Protein AF-A0A6B2FY95-F1 (afdb_monomer)

Organism: Myxobolus squamalis (NCBI:txid59785)

Nearest PDB structures (foldseek):
  8usb-assembly1_U  TM=9.648E-01  e=6.081E-15  Homo sapiens
  8amz-assembly1_N  TM=9.819E-01  e=3.894E-14  Spinacia oleracea
  9e8q-assembly1_U  TM=9.694E-01  e=4.079E-14  Homo sapiens
  9e8j-assembly1_U  TM=9.526E-01  e=8.981E-14  Homo sapiens
  8cvt-assembly1_U  TM=9.699E-01  e=3.451E-13  Homo sapiens

Sequence (233 aa):
MAYAGTNDSFAVKTLWRIAGSDANDDVKRASLIALGLVMFREPEQFLGIALLFVQTYNPFLRCGALLAIGIVYAGTGDEDIVTLVKSLFIDTSLIVRQAAFIACAMVIIQSNEKTTPSYNDIRSTISNICTDRHSDTVAKFGAYVAYGILDAGGHNQSMTFQTLEGHTRIQSVVGILIFTQFWYWFPLVHLISLCFVPSSIILVNQNLDMPSITFSCDADLSLFSCPIALETP

Radius of gyration: 18.49 Å; Cα contacts (8 Å, |Δi|>4): 346; chains: 1; bounding box: 47×46×47 Å

pLDDT: mean 91.55, std 6.67, range [46.97, 96.62]

Solvent-accessible surface area (backbone atoms only — not comparable to full-atom values): 12556 Å² total; per-residue (Å²): 113,98,49,50,56,62,61,48,66,67,61,51,55,49,34,54,49,44,44,75,65,57,90,51,56,68,57,20,17,51,26,34,37,50,44,21,48,21,31,42,80,45,47,73,68,45,48,70,58,38,54,64,34,53,74,44,90,50,55,44,42,23,23,14,26,32,43,12,48,15,63,28,40,31,44,65,34,54,58,70,57,46,53,58,38,58,66,35,62,76,45,94,44,53,65,30,22,16,26,22,37,37,16,45,22,35,17,43,22,67,54,35,57,84,72,23,74,63,46,63,62,50,54,50,52,40,51,50,46,59,68,44,83,85,54,55,70,62,37,30,51,18,25,52,54,14,52,52,48,41,50,24,78,78,48,44,29,36,48,54,56,52,44,95,88,67,48,72,34,61,57,17,53,51,15,47,56,47,20,73,44,25,88,84,43,64,78,33,49,66,34,43,62,50,22,53,41,73,74,73,90,84,70,65,47,100,85,70,46,79,73,93,79,86,84,88,72,96,65,66,70,73,77,70,53,71,84,77,78,82,79,77,130

InterPro domains:
  IPR002015 Proteasome/cyclosome repeat [PF01851] (64-97)
  IPR011989 Armadillo-like helical [G3DSA:1.25.10.10] (1-199)
  IPR016024 Armadillo-type fold [SSF48371] (11-150)

Mean predicted aligned error: 4.72 Å

Foldseek 3Di:
DVLFQVLDPVLLVVLLCCLPDPPDLVSNLLSLLVNLRNCLNPLVVLCVSLVVQCPDPDLSSVLSSLLSLLSSLFQVLDQVSLVVLVVQCPPPDLSNNLSSLQSNLRNCQLHDCVSHVCPVVSLVVLVCLCPDPPHDPSNNVSSVLSNCSNCPVNSQWGFDQADPVGHGDVQSSVLSSQCVVCVVPVVSVVSNVSRIDGPDDADADPVRDGDDDDDDDPDDVNRVDRPDPPDDD

Structure (mmCIF, N/CA/C/O backbone):
data_AF-A0A6B2FY95-F1
#
_entry.id   AF-A0A6B2FY95-F1
#
loop_
_atom_site.group_PDB
_atom_site.id
_atom_site.type_symbol
_atom_site.label_atom_id
_atom_site.label_alt_id
_atom_site.label_comp_id
_atom_site.label_asym_id
_atom_site.label_entity_id
_atom_site.label_seq_id
_atom_site.pdbx_PDB_ins_code
_atom_site.Cartn_x
_atom_site.Cartn_y
_atom_site.Cartn_z
_atom_site.occupancy
_atom_site.B_iso_or_equiv
_atom_site.auth_seq_id
_atom_site.auth_comp_id
_atom_site.auth_asym_id
_atom_site.auth_atom_id
_atom_site.pdbx_PDB_model_num
ATOM 1 N N . MET A 1 1 ? 2.699 -15.682 -1.463 1.00 85.44 1 MET A N 1
ATOM 2 C CA . MET A 1 1 ? 1.557 -16.075 -0.604 1.00 85.44 1 MET A CA 1
ATOM 3 C C . MET A 1 1 ? 1.898 -17.214 0.345 1.00 85.44 1 MET A C 1
ATOM 5 O O . MET A 1 1 ? 1.651 -17.040 1.525 1.00 85.44 1 MET A O 1
ATOM 9 N N . ALA A 1 2 ? 2.491 -18.327 -0.111 1.00 90.44 2 ALA A N 1
ATOM 10 C CA . ALA A 1 2 ? 2.866 -19.440 0.781 1.00 90.44 2 ALA A CA 1
ATOM 11 C C . ALA A 1 2 ? 3.755 -19.016 1.972 1.00 90.44 2 ALA A C 1
ATOM 13 O O . ALA A 1 2 ? 3.594 -19.526 3.071 1.00 90.44 2 ALA A O 1
ATOM 14 N N . TYR A 1 3 ? 4.632 -18.034 1.751 1.00 93.75 3 TYR A N 1
ATOM 15 C CA . TYR A 1 3 ? 5.543 -17.467 2.754 1.00 93.75 3 TYR A CA 1
ATOM 16 C C . TYR A 1 3 ? 5.080 -16.103 3.300 1.00 93.75 3 TYR A C 1
ATOM 18 O O . TYR A 1 3 ? 5.894 -15.302 3.751 1.00 93.75 3 TYR A O 1
ATOM 26 N N . ALA A 1 4 ? 3.789 -15.767 3.190 1.00 92.19 4 ALA A N 1
ATOM 27 C CA . ALA A 1 4 ? 3.305 -14.455 3.619 1.00 92.19 4 ALA A CA 1
ATOM 28 C C . ALA A 1 4 ? 3.483 -14.277 5.136 1.00 92.19 4 ALA A C 1
ATOM 30 O O . ALA A 1 4 ? 2.938 -15.049 5.924 1.00 92.19 4 ALA A O 1
ATOM 31 N N . GLY A 1 5 ? 4.251 -13.263 5.536 1.00 90.06 5 GLY A N 1
ATOM 32 C CA . GLY A 1 5 ? 4.550 -12.958 6.935 1.00 90.06 5 GLY A CA 1
ATOM 33 C C . GLY A 1 5 ? 5.406 -13.997 7.669 1.00 90.06 5 GLY A C 1
ATOM 34 O O . GLY A 1 5 ? 5.498 -13.932 8.893 1.00 90.06 5 GLY A O 1
ATOM 35 N N . THR A 1 6 ? 6.009 -14.971 6.976 1.00 90.94 6 THR A N 1
ATOM 36 C CA . THR A 1 6 ? 6.849 -16.000 7.619 1.00 90.94 6 THR A CA 1
ATOM 37 C C . THR A 1 6 ? 8.302 -15.569 7.796 1.00 90.94 6 THR A C 1
ATOM 39 O O . THR A 1 6 ? 9.020 -16.229 8.537 1.00 90.94 6 THR A O 1
ATOM 42 N N . ASN A 1 7 ? 8.739 -14.517 7.091 1.00 90.50 7 ASN A N 1
ATOM 43 C CA . ASN A 1 7 ? 10.137 -14.079 7.012 1.00 90.50 7 ASN A CA 1
ATOM 44 C C . ASN A 1 7 ? 11.129 -15.223 6.697 1.00 90.50 7 ASN A C 1
ATOM 46 O O . ASN A 1 7 ? 12.210 -15.337 7.272 1.00 90.50 7 ASN A O 1
ATOM 50 N N . ASP A 1 8 ? 10.742 -16.122 5.786 1.00 94.75 8 ASP A N 1
ATOM 51 C CA . ASP A 1 8 ? 11.593 -17.259 5.440 1.00 94.75 8 ASP A CA 1
ATOM 52 C C . ASP A 1 8 ? 12.839 -16.800 4.667 1.00 94.75 8 ASP A C 1
ATOM 54 O O . ASP A 1 8 ? 12.750 -16.215 3.583 1.00 94.75 8 ASP A O 1
ATOM 58 N N . SER A 1 9 ? 14.020 -17.103 5.213 1.00 93.25 9 SER A N 1
ATOM 59 C CA . SER A 1 9 ? 15.294 -16.631 4.660 1.00 93.25 9 SER A CA 1
ATOM 60 C C . SER A 1 9 ? 15.570 -17.150 3.245 1.00 93.25 9 SER A C 1
ATOM 62 O O . SER A 1 9 ? 16.220 -16.462 2.451 1.00 93.25 9 SER A O 1
ATOM 64 N N . PHE A 1 10 ? 15.078 -18.345 2.903 1.00 94.88 10 PHE A N 1
ATOM 65 C CA . PHE A 1 10 ? 15.231 -18.910 1.567 1.00 94.88 10 PHE A CA 1
ATOM 66 C C . PHE A 1 10 ? 14.371 -18.150 0.552 1.00 94.88 10 PHE A C 1
ATOM 68 O O . PHE A 1 10 ? 14.878 -17.751 -0.504 1.00 94.88 10 PHE A O 1
ATOM 75 N N . ALA A 1 11 ? 13.106 -17.879 0.887 1.00 94.81 11 ALA A N 1
ATOM 76 C CA . ALA A 1 11 ? 12.215 -17.069 0.061 1.00 94.81 11 ALA A CA 1
ATOM 77 C C . ALA A 1 11 ? 12.767 -15.648 -0.151 1.00 94.81 11 ALA A C 1
ATOM 79 O O . ALA A 1 11 ? 12.864 -15.195 -1.293 1.00 94.81 11 ALA A O 1
ATOM 80 N N . VAL A 1 12 ? 13.207 -14.980 0.922 1.00 94.50 12 VAL A N 1
ATOM 81 C CA . VAL A 1 12 ? 13.781 -13.621 0.878 1.00 94.50 12 VAL A CA 1
ATOM 82 C C . VAL A 1 12 ? 15.001 -13.563 -0.044 1.00 94.50 12 VAL A C 1
ATOM 84 O O . VAL A 1 12 ? 15.037 -12.756 -0.974 1.00 94.50 12 VAL A O 1
ATOM 87 N N . LYS A 1 13 ? 15.981 -14.459 0.143 1.00 93.88 13 LYS A N 1
ATOM 88 C CA . LYS A 1 13 ? 17.197 -14.509 -0.695 1.00 93.88 13 LYS A CA 1
ATOM 89 C C . LYS A 1 13 ? 16.879 -14.779 -2.163 1.00 93.88 13 LYS A C 1
ATOM 91 O O . LYS A 1 13 ? 17.505 -14.202 -3.053 1.00 93.88 13 LYS A O 1
ATOM 96 N N . THR A 1 14 ? 15.910 -15.654 -2.424 1.00 94.56 14 THR A N 1
ATOM 97 C CA . THR A 1 14 ? 15.513 -16.013 -3.788 1.00 94.56 14 THR A CA 1
ATOM 98 C C . THR A 1 14 ? 14.854 -14.834 -4.500 1.00 94.56 14 THR A C 1
ATOM 100 O O . THR A 1 14 ? 15.263 -14.500 -5.611 1.00 94.56 14 THR A O 1
ATOM 103 N N . LEU A 1 15 ? 13.894 -14.168 -3.853 1.00 95.00 15 LEU A N 1
ATOM 104 C CA . LEU A 1 15 ? 13.213 -12.993 -4.401 1.00 95.00 15 LEU A CA 1
ATOM 105 C C . LEU A 1 15 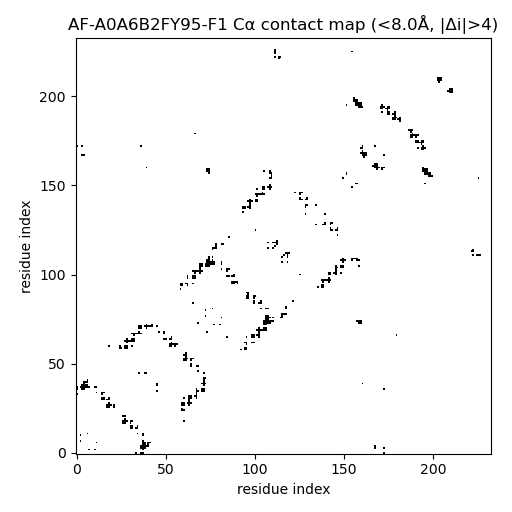? 14.182 -11.827 -4.621 1.00 95.00 15 LEU A C 1
ATOM 107 O O . LEU A 1 15 ? 14.166 -11.198 -5.681 1.00 95.00 15 LEU A O 1
ATOM 111 N N . TRP A 1 16 ? 15.084 -11.588 -3.667 1.00 93.12 16 TRP A N 1
ATOM 112 C CA . TRP A 1 16 ? 16.126 -10.573 -3.798 1.00 93.12 16 TRP A CA 1
ATOM 113 C C . TRP A 1 16 ? 17.022 -10.824 -5.019 1.00 93.12 16 TRP A C 1
ATOM 115 O O . TRP A 1 16 ? 17.235 -9.928 -5.837 1.00 93.12 16 TRP A O 1
ATOM 125 N N . ARG A 1 17 ? 17.481 -12.069 -5.206 1.00 93.69 17 ARG A N 1
ATOM 126 C CA . ARG A 1 17 ? 18.294 -12.452 -6.368 1.00 93.69 17 ARG A CA 1
ATOM 127 C C . ARG A 1 17 ? 17.535 -12.250 -7.678 1.00 93.69 17 ARG A C 1
ATOM 129 O O . ARG A 1 17 ? 18.108 -11.720 -8.627 1.00 93.69 17 ARG A O 1
ATOM 136 N N . ILE A 1 18 ? 16.269 -12.663 -7.745 1.00 94.62 18 ILE A N 1
ATOM 137 C CA . ILE A 1 18 ? 15.432 -12.503 -8.945 1.00 94.62 18 ILE A CA 1
ATOM 138 C C . ILE A 1 18 ? 15.261 -11.017 -9.284 1.00 94.62 18 ILE A C 1
ATOM 140 O O . ILE A 1 18 ? 15.451 -10.634 -10.434 1.00 94.62 18 ILE A O 1
ATOM 144 N N . ALA A 1 19 ? 15.006 -10.164 -8.287 1.00 92.69 19 ALA A N 1
ATOM 145 C CA . ALA A 1 19 ? 14.862 -8.725 -8.501 1.00 92.69 19 ALA A CA 1
ATOM 146 C C . ALA A 1 19 ? 16.120 -8.090 -9.129 1.00 92.69 19 ALA A C 1
ATOM 148 O O . ALA A 1 19 ? 16.006 -7.225 -9.994 1.00 92.69 19 ALA A O 1
ATOM 149 N N . GLY A 1 20 ? 17.318 -8.535 -8.735 1.00 90.38 20 GLY A N 1
ATOM 150 C CA . GLY A 1 20 ? 18.577 -8.003 -9.267 1.00 90.38 20 GLY A CA 1
ATOM 151 C C . GLY A 1 20 ? 19.055 -8.618 -10.590 1.00 90.38 20 GLY A C 1
ATOM 152 O O . GLY A 1 20 ? 19.789 -7.960 -11.322 1.00 90.38 20 GLY A O 1
ATOM 153 N N . SER A 1 21 ? 18.677 -9.864 -10.898 1.00 92.38 21 SER A N 1
ATOM 154 C CA . SER A 1 21 ? 19.299 -10.644 -11.987 1.00 92.38 21 SER A CA 1
ATOM 155 C C . SER A 1 21 ? 18.402 -10.951 -13.183 1.00 92.38 21 SER A C 1
ATOM 157 O O . SER A 1 21 ? 18.929 -11.280 -14.244 1.00 92.38 21 SER A O 1
ATOM 159 N N . ASP A 1 22 ? 17.078 -10.860 -13.041 1.00 95.12 22 ASP A N 1
ATOM 160 C CA . ASP A 1 22 ? 16.171 -11.208 -14.136 1.00 95.12 22 ASP A CA 1
ATOM 161 C C . ASP A 1 22 ? 16.278 -10.210 -15.308 1.00 95.12 22 ASP A C 1
ATOM 163 O O . ASP A 1 22 ? 16.704 -9.063 -15.146 1.00 95.12 22 ASP A O 1
ATOM 167 N N . ALA A 1 23 ? 15.897 -10.629 -16.511 1.00 93.56 23 ALA A N 1
ATOM 168 C CA . ALA A 1 23 ? 15.856 -9.748 -17.674 1.00 93.56 23 ALA A CA 1
ATOM 169 C C . ALA A 1 23 ? 14.521 -8.994 -17.776 1.00 93.56 23 ALA A C 1
ATOM 171 O O . ALA A 1 23 ? 14.493 -7.875 -18.284 1.00 93.56 23 ALA A O 1
ATOM 172 N N . ASN A 1 24 ? 13.426 -9.583 -17.286 1.00 95.75 24 ASN A N 1
ATOM 173 C CA . ASN A 1 24 ? 12.080 -9.043 -17.409 1.00 95.75 24 ASN A CA 1
ATOM 174 C C . ASN A 1 24 ? 11.735 -8.121 -16.230 1.00 95.75 24 ASN A C 1
ATOM 176 O O . ASN A 1 24 ? 11.719 -8.525 -15.065 1.00 95.75 24 ASN A O 1
ATOM 180 N N . ASP A 1 25 ? 11.398 -6.875 -16.545 1.00 94.06 25 ASP A N 1
ATOM 181 C CA . ASP A 1 25 ? 11.051 -5.861 -15.556 1.00 94.06 25 ASP A CA 1
ATOM 182 C C . ASP A 1 25 ? 9.743 -6.156 -14.798 1.00 94.06 25 ASP A C 1
ATOM 184 O O . ASP A 1 25 ? 9.625 -5.805 -13.619 1.00 94.06 25 ASP A O 1
ATOM 188 N N . ASP A 1 26 ? 8.789 -6.872 -15.403 1.00 93.06 26 ASP A N 1
ATOM 189 C CA . ASP A 1 26 ? 7.562 -7.290 -14.716 1.00 93.06 26 ASP A CA 1
ATOM 190 C C . ASP A 1 26 ? 7.861 -8.300 -13.602 1.00 93.06 26 ASP A C 1
ATOM 192 O O . ASP A 1 26 ? 7.298 -8.207 -12.506 1.00 93.06 26 ASP A O 1
ATOM 196 N N . VAL A 1 27 ? 8.795 -9.225 -13.854 1.00 95.31 27 VAL A N 1
ATOM 197 C CA . VAL A 1 27 ? 9.256 -10.215 -12.869 1.00 95.31 27 VAL A CA 1
ATOM 198 C C . VAL A 1 27 ? 9.986 -9.513 -11.730 1.00 95.31 27 VAL A C 1
ATOM 200 O O . VAL A 1 27 ? 9.728 -9.802 -10.561 1.00 95.31 27 VAL A O 1
ATOM 203 N N . LYS A 1 28 ? 10.841 -8.536 -12.049 1.00 94.94 28 LYS A N 1
ATOM 204 C CA . LYS A 1 28 ? 11.541 -7.725 -11.045 1.00 94.94 28 LYS A CA 1
ATOM 205 C C . LYS A 1 28 ? 10.578 -6.994 -10.117 1.00 94.94 28 LYS A C 1
ATOM 207 O O . LYS A 1 28 ? 10.700 -7.101 -8.896 1.00 94.94 28 LYS A O 1
ATOM 212 N N . ARG A 1 29 ? 9.598 -6.285 -10.687 1.00 94.50 29 ARG A N 1
ATOM 213 C CA . ARG A 1 29 ? 8.580 -5.552 -9.922 1.00 94.50 29 ARG A CA 1
ATOM 214 C C . ARG A 1 29 ? 7.768 -6.501 -9.041 1.00 94.50 29 ARG A C 1
ATOM 216 O O . ARG A 1 29 ? 7.610 -6.240 -7.851 1.00 94.50 29 ARG A O 1
ATOM 223 N N . ALA A 1 30 ? 7.284 -7.608 -9.607 1.00 95.19 30 ALA A N 1
ATOM 224 C CA . ALA A 1 30 ? 6.511 -8.605 -8.870 1.00 95.19 30 ALA A CA 1
ATOM 225 C C . ALA A 1 30 ? 7.321 -9.241 -7.729 1.00 95.19 30 ALA A C 1
ATOM 227 O O . ALA A 1 30 ? 6.780 -9.459 -6.646 1.00 95.19 30 ALA A O 1
ATOM 228 N N . SER A 1 31 ? 8.618 -9.484 -7.945 1.00 95.56 31 SER A N 1
ATOM 229 C CA . SER A 1 31 ? 9.516 -10.029 -6.925 1.00 95.56 31 SER A CA 1
ATOM 230 C C . SER A 1 31 ? 9.627 -9.110 -5.705 1.00 95.56 31 SER A C 1
ATOM 232 O O . SER A 1 31 ? 9.533 -9.576 -4.571 1.00 95.56 31 SER A O 1
ATOM 234 N N . LEU A 1 32 ? 9.749 -7.794 -5.919 1.00 95.56 32 LEU A N 1
ATOM 235 C CA . LEU A 1 32 ? 9.815 -6.815 -4.827 1.00 95.56 32 LEU A CA 1
ATOM 236 C C . LEU A 1 32 ? 8.490 -6.683 -4.068 1.00 95.56 32 LEU A C 1
ATOM 238 O O . LEU A 1 32 ? 8.491 -6.659 -2.840 1.00 95.56 32 LEU A O 1
ATOM 242 N N . ILE A 1 33 ? 7.355 -6.674 -4.771 1.00 95.69 33 ILE A N 1
ATOM 243 C CA . ILE A 1 33 ? 6.029 -6.673 -4.126 1.00 95.69 33 ILE A CA 1
ATOM 244 C C . ILE A 1 33 ? 5.854 -7.942 -3.278 1.00 95.69 33 ILE A C 1
ATOM 246 O O . ILE A 1 33 ? 5.402 -7.880 -2.134 1.00 95.69 33 ILE A O 1
ATOM 250 N N . ALA A 1 34 ? 6.263 -9.100 -3.808 1.00 95.56 34 ALA A N 1
ATOM 251 C CA . ALA A 1 34 ? 6.242 -10.358 -3.072 1.00 95.56 34 ALA A CA 1
ATOM 252 C C . ALA A 1 34 ? 7.161 -10.326 -1.844 1.00 95.56 34 ALA A C 1
ATOM 254 O O . ALA A 1 34 ? 6.787 -10.871 -0.808 1.00 95.56 34 ALA A O 1
ATOM 255 N N . LEU A 1 35 ? 8.320 -9.666 -1.931 1.00 95.31 35 LEU A N 1
ATOM 256 C CA . LEU A 1 35 ? 9.228 -9.482 -0.801 1.00 95.31 35 LEU A CA 1
ATOM 257 C C . LEU A 1 35 ? 8.550 -8.707 0.338 1.00 95.31 35 LEU A C 1
ATOM 259 O O . LEU A 1 35 ? 8.601 -9.154 1.482 1.00 95.31 35 LEU A O 1
ATOM 263 N N . GLY A 1 36 ? 7.829 -7.626 0.017 1.00 95.00 36 GLY A N 1
ATOM 264 C CA . GLY A 1 36 ? 7.014 -6.896 0.994 1.00 95.00 36 GLY A CA 1
ATOM 265 C C . GLY A 1 36 ? 5.972 -7.791 1.677 1.00 95.00 36 GLY A C 1
ATOM 266 O O . GLY A 1 36 ? 5.834 -7.776 2.896 1.00 95.00 36 GLY A O 1
ATOM 267 N N . LEU A 1 37 ? 5.305 -8.672 0.922 1.00 94.88 37 LEU A N 1
ATOM 268 C CA . LEU A 1 37 ? 4.348 -9.641 1.480 1.00 94.88 37 LEU A CA 1
ATOM 269 C C . LEU A 1 37 ? 4.991 -10.742 2.336 1.00 94.88 37 LEU A C 1
ATOM 271 O O . LEU A 1 37 ? 4.315 -11.342 3.170 1.00 94.88 37 LEU A O 1
ATOM 275 N N . VAL A 1 38 ? 6.266 -11.062 2.134 1.00 95.69 38 VAL A N 1
ATOM 276 C CA . VAL A 1 38 ? 6.982 -12.026 2.984 1.00 95.69 38 VAL A CA 1
ATOM 277 C C . VAL A 1 38 ? 7.441 -11.361 4.284 1.00 95.69 38 VAL A C 1
ATOM 279 O O . VAL A 1 38 ? 7.372 -11.991 5.340 1.00 95.69 38 VAL A O 1
ATOM 282 N N . MET A 1 39 ? 7.854 -10.090 4.211 1.00 94.31 39 MET A N 1
ATOM 283 C CA . MET A 1 39 ? 8.556 -9.379 5.285 1.00 94.31 39 MET A CA 1
ATOM 284 C C . MET A 1 39 ? 7.727 -8.312 6.021 1.00 94.31 39 MET A C 1
ATOM 286 O O . MET A 1 39 ? 8.270 -7.639 6.887 1.00 94.31 39 MET A O 1
ATOM 290 N N . PHE A 1 40 ? 6.419 -8.169 5.772 1.00 93.00 40 PHE A N 1
ATOM 291 C CA . PHE A 1 40 ? 5.586 -7.149 6.448 1.00 93.00 40 PHE A CA 1
ATOM 292 C C . PHE A 1 40 ? 5.503 -7.273 7.981 1.00 93.00 40 PHE A C 1
ATOM 294 O O . PHE A 1 40 ? 4.924 -6.409 8.630 1.00 93.00 40 PHE A O 1
ATOM 301 N N . ARG A 1 41 ? 6.032 -8.349 8.580 1.00 91.88 41 ARG A N 1
ATOM 302 C CA . ARG A 1 41 ? 6.159 -8.476 10.041 1.00 91.88 41 ARG A CA 1
ATOM 303 C C . ARG A 1 41 ? 7.414 -7.808 10.610 1.00 91.88 41 ARG A C 1
ATOM 305 O O . ARG A 1 41 ? 7.440 -7.518 11.797 1.00 91.88 41 ARG A O 1
ATOM 312 N N . GLU A 1 42 ? 8.435 -7.585 9.786 1.00 91.06 42 GLU A N 1
ATOM 313 C CA . GLU A 1 42 ? 9.746 -7.073 10.198 1.00 91.06 42 GLU A CA 1
ATOM 314 C C . GLU A 1 42 ? 10.133 -5.866 9.324 1.00 91.06 42 GLU A C 1
ATOM 316 O O . GLU A 1 42 ? 10.989 -5.974 8.438 1.00 91.06 42 GLU A O 1
ATOM 321 N N . PRO A 1 43 ? 9.476 -4.709 9.541 1.00 91.12 43 PRO A N 1
ATOM 322 C CA . PRO A 1 43 ? 9.610 -3.543 8.671 1.00 91.12 43 PRO A CA 1
ATOM 323 C C . PRO A 1 43 ? 11.042 -2.995 8.610 1.00 91.12 43 PRO A C 1
ATOM 325 O O . PRO A 1 43 ? 11.534 -2.691 7.524 1.00 91.12 43 PRO A O 1
ATOM 328 N N . GLU A 1 44 ? 11.751 -2.963 9.741 1.00 91.00 44 GLU A N 1
ATOM 329 C CA . GLU A 1 44 ? 13.121 -2.441 9.829 1.00 91.00 44 GLU A CA 1
ATOM 330 C C . GLU A 1 44 ? 14.114 -3.213 8.945 1.00 91.00 44 GLU A C 1
ATOM 332 O O . GLU A 1 44 ? 14.914 -2.618 8.219 1.00 91.00 44 GLU A O 1
ATOM 337 N N . GLN A 1 45 ? 14.047 -4.550 8.954 1.00 90.56 45 GLN A N 1
ATOM 338 C CA . GLN A 1 45 ? 14.917 -5.381 8.114 1.00 90.56 45 GLN A CA 1
ATOM 339 C C . GLN A 1 45 ? 14.587 -5.215 6.631 1.00 90.56 45 GLN A C 1
ATOM 341 O O . GLN A 1 45 ? 15.486 -5.178 5.787 1.00 90.56 45 GLN A O 1
ATOM 346 N N . PHE A 1 46 ? 13.297 -5.100 6.309 1.00 93.25 46 PHE A N 1
ATOM 347 C CA . PHE A 1 46 ? 12.851 -4.874 4.943 1.00 93.25 46 PHE A CA 1
ATOM 348 C C . PHE A 1 46 ? 13.345 -3.527 4.398 1.00 93.25 46 PHE A C 1
ATOM 350 O O . PHE A 1 46 ? 13.789 -3.469 3.248 1.00 93.25 46 PHE A O 1
ATOM 357 N N . LEU A 1 47 ? 13.335 -2.462 5.208 1.00 92.06 47 LEU A N 1
ATOM 358 C CA . LEU A 1 47 ? 13.760 -1.127 4.783 1.00 92.06 47 LEU A CA 1
ATOM 359 C C . LEU A 1 47 ? 15.195 -1.110 4.255 1.00 92.06 47 LEU A C 1
ATOM 361 O O . LEU A 1 47 ? 15.443 -0.570 3.176 1.00 92.06 47 LEU A O 1
ATOM 365 N N . GLY A 1 48 ? 16.127 -1.760 4.959 1.00 89.56 48 GLY A N 1
ATOM 366 C CA . GLY A 1 48 ? 17.524 -1.849 4.522 1.00 89.56 48 GLY A CA 1
ATOM 367 C C . GLY A 1 48 ? 17.676 -2.476 3.130 1.00 89.56 48 GLY A C 1
ATOM 368 O O . GLY A 1 48 ? 18.514 -2.046 2.339 1.00 89.56 48 GLY A O 1
ATOM 369 N N . ILE A 1 49 ? 16.824 -3.449 2.796 1.00 89.12 49 ILE A N 1
ATOM 370 C CA . ILE A 1 49 ? 16.806 -4.093 1.478 1.00 89.12 49 ILE A CA 1
ATOM 371 C C . ILE A 1 49 ? 16.124 -3.191 0.441 1.00 89.12 49 ILE A C 1
ATOM 373 O O . ILE A 1 49 ? 16.631 -3.029 -0.670 1.00 89.12 49 ILE A O 1
ATOM 377 N N . ALA A 1 50 ? 14.979 -2.602 0.787 1.00 90.81 50 ALA A N 1
ATOM 378 C CA . ALA A 1 50 ? 14.168 -1.799 -0.121 1.00 90.81 50 ALA A CA 1
ATOM 379 C C . ALA A 1 50 ? 14.889 -0.527 -0.592 1.00 90.81 50 ALA A C 1
ATOM 381 O O . ALA A 1 50 ? 14.801 -0.180 -1.773 1.00 90.81 50 ALA A O 1
ATOM 382 N N . LEU A 1 51 ? 15.652 0.129 0.291 1.00 92.44 51 LEU A N 1
ATOM 383 C CA . LEU A 1 51 ? 16.405 1.349 -0.022 1.00 92.44 51 LEU A CA 1
ATOM 384 C C . LEU A 1 51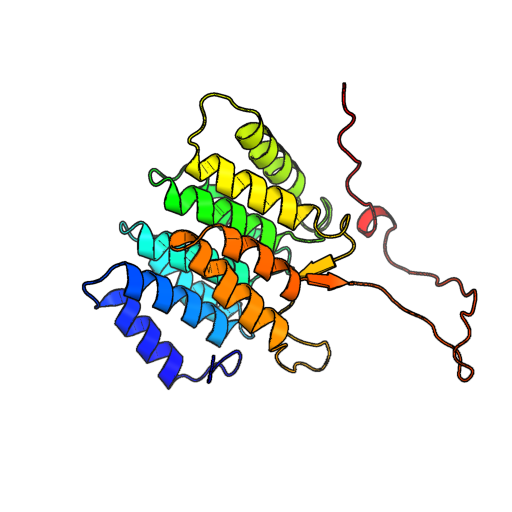 ? 17.381 1.165 -1.191 1.00 92.44 51 LEU A C 1
ATOM 386 O O . LEU A 1 51 ? 17.500 2.053 -2.037 1.00 92.44 51 LEU A O 1
ATOM 390 N N . LEU A 1 52 ? 18.011 -0.009 -1.293 1.00 92.00 52 LEU A N 1
ATOM 391 C CA . LEU A 1 52 ? 18.913 -0.334 -2.402 1.00 92.00 52 LEU A CA 1
ATOM 392 C C . LEU A 1 52 ? 18.188 -0.294 -3.752 1.00 92.00 52 LEU A C 1
ATOM 394 O O . LEU A 1 52 ? 18.759 0.144 -4.746 1.00 92.00 52 LEU A O 1
ATOM 398 N N . PHE A 1 53 ? 16.925 -0.727 -3.793 1.00 92.00 53 PHE A N 1
ATOM 399 C CA . PHE A 1 53 ? 16.124 -0.758 -5.016 1.00 92.00 53 PHE A CA 1
ATOM 400 C C . PHE A 1 53 ? 15.502 0.598 -5.353 1.00 92.00 53 PHE A C 1
ATOM 402 O O . PHE A 1 53 ? 15.404 0.943 -6.532 1.00 92.00 53 PHE A O 1
ATOM 409 N N . VAL A 1 54 ? 15.139 1.394 -4.343 1.00 92.31 54 VAL A N 1
ATOM 410 C CA . VAL A 1 54 ? 14.618 2.760 -4.523 1.00 92.31 54 VAL A CA 1
ATOM 411 C C . VAL A 1 54 ? 15.637 3.672 -5.218 1.00 92.31 54 VAL A C 1
ATOM 413 O O . VAL A 1 54 ? 15.255 4.524 -6.016 1.00 92.31 54 VAL A O 1
ATOM 416 N N . GLN A 1 55 ? 16.932 3.460 -4.984 1.00 89.31 55 GLN A N 1
ATOM 417 C CA . GLN A 1 55 ? 18.011 4.257 -5.582 1.00 89.31 55 GLN A CA 1
ATOM 418 C C . GLN A 1 55 ? 18.415 3.806 -6.999 1.00 89.31 55 GLN A C 1
ATOM 420 O O . GLN A 1 55 ? 19.292 4.411 -7.616 1.00 89.31 55 GLN A O 1
ATOM 425 N N . THR A 1 56 ? 17.808 2.746 -7.540 1.00 91.56 56 THR A N 1
ATOM 426 C CA . THR A 1 56 ? 18.170 2.233 -8.870 1.00 91.56 56 THR A CA 1
ATOM 427 C C . THR A 1 56 ? 17.637 3.108 -10.003 1.00 91.56 56 THR A C 1
ATOM 429 O O . THR A 1 56 ? 16.585 3.726 -9.898 1.00 91.56 56 THR A O 1
ATOM 432 N N . TYR A 1 57 ? 18.313 3.097 -11.154 1.00 88.75 57 TYR A N 1
ATOM 433 C CA . TYR A 1 57 ? 17.829 3.797 -12.351 1.00 88.75 57 TYR A CA 1
ATOM 434 C C . TYR A 1 57 ? 16.583 3.148 -12.980 1.00 88.75 57 TYR A C 1
ATOM 436 O O . TYR A 1 57 ? 15.860 3.801 -13.730 1.00 88.75 57 TYR A O 1
ATOM 444 N N . ASN A 1 58 ? 16.314 1.867 -12.701 1.00 93.50 58 ASN A N 1
ATOM 445 C CA . ASN A 1 58 ? 15.197 1.151 -13.312 1.00 93.50 58 ASN A CA 1
ATOM 446 C C . ASN A 1 58 ? 13.862 1.571 -12.653 1.00 93.50 58 ASN A C 1
ATOM 448 O O . ASN A 1 58 ? 13.661 1.333 -11.458 1.00 93.50 58 ASN A O 1
ATOM 452 N N . PRO A 1 59 ? 12.910 2.152 -13.406 1.00 94.62 59 PRO A N 1
ATOM 453 C CA . PRO A 1 59 ? 11.644 2.619 -12.846 1.00 94.62 59 PRO A CA 1
ATOM 454 C C . PRO A 1 59 ? 10.756 1.488 -12.304 1.00 94.62 59 PRO A C 1
ATOM 456 O O . PRO A 1 59 ? 10.011 1.714 -11.354 1.00 94.62 59 PRO A O 1
ATOM 459 N N . PHE A 1 60 ? 10.840 0.273 -12.849 1.00 94.06 60 PHE A N 1
ATOM 460 C CA . PHE A 1 60 ? 10.042 -0.867 -12.391 1.00 94.06 60 PHE A CA 1
ATOM 461 C C . PHE A 1 60 ? 10.517 -1.396 -11.039 1.00 94.06 60 PHE A C 1
ATOM 463 O O . PHE A 1 60 ? 9.688 -1.730 -10.191 1.00 94.06 60 PHE A O 1
ATOM 470 N N . LEU A 1 61 ? 11.836 -1.405 -10.809 1.00 95.12 61 LEU A N 1
ATOM 471 C CA . LEU A 1 61 ? 12.409 -1.731 -9.501 1.00 95.12 61 LEU A CA 1
ATOM 472 C C . LEU A 1 61 ? 11.987 -0.705 -8.450 1.00 95.12 61 LEU A C 1
ATOM 474 O O . LEU A 1 61 ? 11.494 -1.083 -7.391 1.00 95.12 61 LEU A O 1
ATOM 478 N N . ARG A 1 62 ? 12.086 0.590 -8.770 1.00 95.38 62 ARG A N 1
ATOM 479 C CA . ARG A 1 62 ? 11.646 1.666 -7.870 1.00 95.38 62 ARG A CA 1
ATOM 480 C C . ARG A 1 62 ? 10.157 1.589 -7.552 1.00 95.38 62 ARG A C 1
ATOM 482 O O . ARG A 1 62 ? 9.774 1.652 -6.390 1.00 95.38 62 ARG A O 1
ATOM 489 N N . CYS A 1 63 ? 9.318 1.380 -8.566 1.00 95.12 63 CYS A N 1
ATOM 490 C CA . CYS A 1 63 ? 7.880 1.190 -8.388 1.00 95.12 63 CYS A CA 1
ATOM 491 C C . CYS A 1 63 ? 7.560 -0.027 -7.504 1.00 95.12 63 CYS A C 1
ATOM 493 O O . CYS A 1 63 ? 6.723 0.075 -6.608 1.00 95.12 63 CYS A O 1
ATOM 495 N N . GLY A 1 64 ? 8.214 -1.169 -7.741 1.00 95.38 64 GLY A N 1
ATOM 496 C CA . GLY A 1 64 ? 8.020 -2.378 -6.940 1.00 95.38 64 GLY A CA 1
ATOM 497 C C . GLY A 1 64 ? 8.455 -2.189 -5.489 1.00 95.38 64 GLY A C 1
ATOM 498 O O . GLY A 1 64 ? 7.734 -2.595 -4.581 1.00 95.38 64 GLY A O 1
ATOM 499 N N . ALA A 1 65 ? 9.588 -1.515 -5.270 1.00 96.12 65 ALA A N 1
ATOM 500 C CA . ALA A 1 65 ? 10.079 -1.176 -3.940 1.00 96.12 65 ALA A CA 1
ATOM 501 C C . ALA A 1 65 ? 9.117 -0.236 -3.199 1.00 96.12 65 ALA A C 1
ATOM 503 O O . ALA A 1 65 ? 8.805 -0.492 -2.043 1.00 96.12 65 ALA A O 1
ATOM 504 N N . LEU A 1 66 ? 8.587 0.794 -3.868 1.00 96.50 66 LEU A N 1
ATOM 505 C CA . LEU A 1 66 ? 7.622 1.728 -3.278 1.00 96.50 66 LEU A CA 1
ATOM 506 C C . LEU A 1 66 ? 6.331 1.038 -2.842 1.00 96.50 66 LEU A C 1
ATOM 508 O O . LEU A 1 66 ? 5.890 1.225 -1.712 1.00 96.50 66 LEU A O 1
ATOM 512 N N . LEU A 1 67 ? 5.741 0.211 -3.709 1.00 95.88 67 LEU A N 1
ATOM 513 C CA . LEU A 1 67 ? 4.538 -0.543 -3.351 1.00 95.88 67 LEU A CA 1
ATOM 514 C C . LEU A 1 67 ? 4.810 -1.511 -2.196 1.00 95.88 67 LEU A C 1
ATOM 516 O O . LEU A 1 67 ? 3.978 -1.646 -1.306 1.00 95.88 67 LEU A O 1
ATOM 520 N N . ALA A 1 68 ? 5.981 -2.149 -2.173 1.00 96.31 68 ALA A N 1
ATOM 521 C CA . ALA A 1 68 ? 6.374 -3.019 -1.074 1.00 96.31 68 ALA A CA 1
ATOM 522 C C . ALA A 1 68 ? 6.578 -2.244 0.243 1.00 96.31 68 ALA A C 1
ATOM 524 O O . ALA A 1 68 ? 6.111 -2.710 1.278 1.00 96.31 68 ALA A O 1
ATOM 525 N N . ILE A 1 69 ? 7.169 -1.042 0.211 1.00 96.50 69 ILE A N 1
ATOM 526 C CA . ILE A 1 69 ? 7.242 -0.135 1.371 1.00 96.50 69 ILE A CA 1
ATOM 527 C C . ILE A 1 69 ? 5.832 0.216 1.857 1.00 96.50 69 ILE A C 1
ATOM 529 O O . ILE A 1 69 ? 5.559 0.071 3.043 1.00 96.50 69 ILE A O 1
ATOM 533 N N . GLY A 1 70 ? 4.918 0.585 0.954 1.00 95.69 70 GLY A N 1
ATOM 534 C CA . GLY A 1 70 ? 3.526 0.879 1.307 1.00 95.69 70 GLY A CA 1
ATOM 535 C C . GLY A 1 70 ? 2.797 -0.299 1.962 1.00 95.69 70 GLY A C 1
ATOM 536 O O . GLY A 1 70 ? 1.987 -0.094 2.857 1.00 95.69 70 GLY A O 1
ATOM 537 N N . ILE A 1 71 ? 3.095 -1.537 1.554 1.00 95.38 71 ILE A N 1
ATOM 538 C CA . ILE A 1 71 ? 2.547 -2.758 2.172 1.00 95.38 71 ILE A CA 1
ATOM 539 C C . ILE A 1 71 ? 3.124 -2.976 3.574 1.00 95.38 71 ILE A C 1
ATOM 541 O O . ILE A 1 71 ? 2.389 -3.291 4.505 1.00 95.38 71 ILE A O 1
ATOM 545 N N . VAL A 1 72 ? 4.443 -2.852 3.714 1.00 95.69 72 VAL A N 1
ATOM 546 C CA . VAL A 1 72 ? 5.167 -3.183 4.948 1.00 95.69 72 VAL A CA 1
ATOM 547 C C . VAL A 1 72 ? 4.923 -2.143 6.042 1.00 95.69 72 VAL A C 1
ATOM 549 O O . VAL A 1 72 ? 4.723 -2.512 7.194 1.00 95.69 72 VAL A O 1
ATOM 552 N N . TYR A 1 73 ? 4.885 -0.864 5.672 1.00 95.25 73 TYR A N 1
ATOM 553 C CA . TYR A 1 73 ? 4.671 0.274 6.572 1.00 95.25 73 TYR A CA 1
ATOM 554 C C . TYR A 1 73 ? 3.216 0.764 6.581 1.00 95.25 73 TYR A C 1
ATOM 556 O O . TYR A 1 73 ? 2.925 1.893 6.965 1.00 95.25 73 TYR A O 1
ATOM 564 N N . ALA A 1 74 ? 2.282 -0.075 6.139 1.00 94.62 74 ALA A N 1
ATOM 565 C CA . ALA A 1 74 ? 0.865 0.252 6.123 1.00 94.62 74 ALA A CA 1
ATOM 566 C C . ALA A 1 74 ? 0.348 0.629 7.521 1.00 94.62 74 ALA A C 1
ATOM 568 O O . ALA A 1 74 ? 0.450 -0.170 8.452 1.00 94.62 74 ALA A O 1
ATOM 569 N N . GLY A 1 75 ? -0.230 1.825 7.653 1.00 90.19 75 GLY A N 1
ATOM 570 C CA . GLY A 1 75 ? -0.837 2.300 8.900 1.00 90.19 75 GLY A CA 1
ATOM 571 C C . GLY A 1 75 ? 0.134 2.536 10.060 1.00 90.19 75 GLY A C 1
ATOM 572 O O . GLY A 1 75 ? -0.325 2.670 11.192 1.00 90.19 75 GLY A O 1
ATOM 573 N N . THR A 1 76 ? 1.452 2.576 9.822 1.00 90.81 76 THR A N 1
ATOM 574 C CA . THR A 1 76 ? 2.426 2.879 10.884 1.00 90.81 76 THR A CA 1
ATOM 575 C C . THR A 1 76 ? 2.570 4.376 11.137 1.00 90.81 76 THR A C 1
ATOM 577 O O . THR A 1 76 ? 2.898 4.758 12.256 1.00 90.81 76 THR A O 1
ATOM 580 N N . GLY A 1 77 ? 2.352 5.217 10.117 1.00 89.75 77 GLY A N 1
ATOM 581 C CA . GLY A 1 77 ? 2.579 6.661 10.215 1.00 89.75 77 GLY A CA 1
ATOM 582 C C . GLY A 1 77 ? 4.044 7.030 10.486 1.00 89.75 77 GLY A C 1
ATOM 583 O O . GLY A 1 77 ? 4.312 7.960 11.235 1.00 89.75 77 GLY A O 1
ATOM 584 N N . ASP A 1 78 ? 5.003 6.286 9.930 1.00 93.00 78 ASP A N 1
ATOM 585 C CA . ASP A 1 78 ? 6.432 6.558 10.140 1.00 93.00 78 ASP A CA 1
ATOM 586 C C . ASP A 1 78 ? 6.908 7.750 9.286 1.00 93.00 78 ASP A C 1
ATOM 588 O O . ASP A 1 78 ? 6.907 7.686 8.052 1.00 93.00 78 ASP A O 1
ATOM 592 N N . GLU A 1 79 ? 7.328 8.836 9.940 1.00 91.88 79 GLU A N 1
ATOM 593 C CA . GLU A 1 79 ? 7.724 10.095 9.295 1.00 91.88 79 GLU A CA 1
ATOM 594 C C . GLU A 1 79 ? 8.981 9.955 8.416 1.00 91.88 79 GLU A C 1
ATOM 596 O O . GLU A 1 79 ? 9.083 10.609 7.370 1.00 91.88 79 GLU A O 1
ATOM 601 N N . ASP A 1 80 ? 9.919 9.074 8.777 1.00 92.38 80 ASP A N 1
ATOM 602 C CA . ASP A 1 80 ? 11.149 8.869 8.002 1.00 92.38 80 ASP A CA 1
ATOM 603 C C . ASP A 1 80 ? 10.824 8.227 6.647 1.00 92.38 80 ASP A C 1
ATOM 605 O O . ASP A 1 80 ? 11.311 8.648 5.588 1.00 92.38 80 ASP A O 1
ATOM 609 N N . ILE A 1 81 ? 9.917 7.246 6.660 1.00 94.25 81 ILE A N 1
ATOM 610 C CA . ILE A 1 81 ? 9.411 6.586 5.453 1.00 94.25 81 ILE A CA 1
ATOM 611 C C . ILE A 1 81 ? 8.582 7.548 4.615 1.00 94.25 81 ILE A C 1
ATOM 613 O O . ILE A 1 81 ? 8.717 7.590 3.391 1.00 94.25 81 ILE A O 1
ATOM 617 N N . VAL A 1 82 ? 7.739 8.348 5.261 1.00 94.50 82 VAL A N 1
ATOM 618 C CA . VAL A 1 82 ? 6.934 9.363 4.588 1.00 94.50 82 VAL A CA 1
ATOM 619 C C . VAL A 1 82 ? 7.826 10.369 3.861 1.00 94.50 82 VAL A C 1
ATOM 621 O O . VAL A 1 82 ? 7.594 10.652 2.684 1.00 94.50 82 VAL A O 1
ATOM 624 N N . THR A 1 83 ? 8.886 10.848 4.510 1.00 94.06 83 THR A N 1
ATOM 625 C CA . THR A 1 83 ? 9.857 11.776 3.916 1.00 94.06 83 THR A CA 1
ATOM 626 C C . THR A 1 83 ? 10.587 11.142 2.730 1.00 94.06 83 THR A C 1
ATOM 628 O O . THR A 1 83 ? 10.709 11.761 1.666 1.00 94.06 83 THR A O 1
ATOM 631 N N . LEU A 1 84 ? 11.008 9.881 2.871 1.00 94.19 84 LEU A N 1
ATOM 632 C CA . LEU A 1 84 ? 11.616 9.105 1.791 1.00 94.19 84 LEU A CA 1
ATOM 633 C C . LEU A 1 84 ? 10.678 8.996 0.580 1.00 94.19 84 LEU A C 1
ATOM 635 O O . LEU A 1 84 ? 11.082 9.305 -0.541 1.00 94.19 84 LEU A O 1
ATOM 639 N N . VAL A 1 85 ? 9.424 8.585 0.782 1.00 95.00 85 VAL A N 1
ATOM 640 C CA . VAL A 1 85 ? 8.452 8.400 -0.308 1.00 95.00 85 VAL A CA 1
ATOM 641 C C . VAL A 1 85 ? 8.063 9.741 -0.939 1.00 95.00 85 VAL A C 1
ATOM 643 O O . VAL A 1 85 ? 7.971 9.829 -2.165 1.00 95.00 85 VAL A O 1
ATOM 646 N N . LYS A 1 86 ? 7.910 10.805 -0.139 1.00 93.88 86 LYS A N 1
ATOM 647 C CA . LYS A 1 86 ? 7.611 12.172 -0.609 1.00 93.88 86 LYS A CA 1
ATOM 648 C C . LYS A 1 86 ? 8.672 12.678 -1.588 1.00 93.88 86 LYS A C 1
ATOM 650 O O . LYS A 1 86 ? 8.325 13.322 -2.577 1.00 93.88 86 LYS A O 1
ATOM 655 N N . SER A 1 87 ? 9.947 12.329 -1.387 1.00 93.56 87 SER A N 1
ATOM 656 C CA . SER A 1 87 ? 11.027 12.701 -2.317 1.00 93.56 87 SER A CA 1
ATOM 657 C C . SER A 1 87 ? 10.828 12.156 -3.744 1.00 93.56 87 SER A C 1
ATOM 659 O O . SER A 1 87 ? 11.290 12.759 -4.711 1.00 93.56 87 SER A O 1
ATOM 661 N N . LEU A 1 88 ? 10.071 11.063 -3.898 1.00 94.62 88 LEU A N 1
ATOM 662 C CA . LEU A 1 88 ? 9.822 10.388 -5.176 1.00 94.62 88 LEU A CA 1
ATOM 663 C C . LEU A 1 88 ? 8.578 10.916 -5.910 1.00 94.62 88 LEU A C 1
ATOM 665 O O . LEU A 1 88 ? 8.266 10.461 -7.010 1.00 94.62 88 LEU A O 1
ATOM 669 N N . PHE A 1 89 ? 7.878 11.916 -5.364 1.00 94.06 89 PHE A N 1
ATOM 670 C CA . PHE A 1 89 ? 6.752 12.570 -6.051 1.00 94.06 89 PHE A CA 1
ATOM 671 C C . PHE A 1 89 ? 7.182 13.349 -7.303 1.00 94.06 89 PHE A C 1
ATOM 673 O O . PHE A 1 89 ? 6.368 13.574 -8.205 1.00 94.06 89 PHE A O 1
ATOM 680 N N . ILE A 1 90 ? 8.459 13.737 -7.361 1.00 92.38 90 ILE A N 1
ATOM 681 C CA . ILE A 1 90 ? 9.074 14.523 -8.441 1.00 92.38 90 ILE A CA 1
ATOM 682 C C . ILE A 1 90 ? 9.892 13.608 -9.377 1.00 92.38 90 ILE A C 1
ATOM 684 O O . ILE A 1 90 ? 10.655 14.079 -10.216 1.00 92.38 90 ILE A O 1
ATOM 688 N N . ASP A 1 91 ? 9.749 12.282 -9.260 1.00 93.81 91 ASP A N 1
ATOM 689 C CA . ASP A 1 91 ? 10.497 11.345 -10.101 1.00 93.81 91 ASP A CA 1
ATOM 690 C C . ASP A 1 91 ? 10.250 11.573 -11.600 1.00 93.81 91 ASP A C 1
ATOM 692 O O . ASP A 1 91 ? 9.147 11.917 -12.022 1.00 93.81 91 ASP A O 1
ATOM 696 N N . THR A 1 92 ? 11.256 11.321 -12.435 1.00 92.50 92 THR A N 1
ATOM 697 C CA . THR A 1 92 ? 11.113 11.445 -13.893 1.00 92.50 92 THR A CA 1
ATOM 698 C C . THR A 1 92 ? 10.114 10.441 -14.473 1.00 92.50 92 THR A C 1
ATOM 700 O O . THR A 1 92 ? 9.481 10.718 -15.490 1.00 92.50 92 THR A O 1
ATOM 703 N N . SER A 1 93 ? 9.947 9.277 -13.837 1.00 94.31 93 SER A N 1
ATOM 704 C CA . SER A 1 93 ? 9.026 8.236 -14.281 1.00 94.31 93 SER A CA 1
ATOM 705 C C . SER A 1 93 ? 7.646 8.379 -13.645 1.00 94.31 93 SER A C 1
ATOM 707 O O . SER A 1 93 ? 7.476 8.320 -12.426 1.00 94.31 93 SER A O 1
ATOM 709 N N . LEU A 1 94 ? 6.618 8.446 -14.491 1.00 93.62 94 LEU A N 1
ATOM 710 C CA . LEU A 1 94 ? 5.220 8.559 -14.062 1.00 93.62 94 LEU A CA 1
ATOM 711 C C . LEU A 1 94 ? 4.738 7.348 -13.249 1.00 93.62 94 LEU A C 1
ATOM 713 O O . LEU A 1 94 ? 3.949 7.505 -12.322 1.00 93.62 94 LEU A O 1
ATOM 717 N N . ILE A 1 95 ? 5.244 6.153 -13.563 1.00 93.44 95 ILE A N 1
ATOM 718 C CA . ILE A 1 95 ? 4.911 4.897 -12.868 1.00 93.44 95 ILE A CA 1
ATOM 719 C C . ILE A 1 95 ? 5.430 4.941 -11.423 1.00 93.44 95 ILE A C 1
ATOM 721 O O . ILE A 1 95 ? 4.757 4.492 -10.496 1.00 93.44 95 ILE A O 1
ATOM 725 N N . VAL A 1 96 ? 6.617 5.525 -11.224 1.00 96.00 96 VAL A N 1
ATOM 726 C CA . VAL A 1 96 ? 7.222 5.704 -9.898 1.00 96.00 96 VAL A CA 1
ATOM 727 C C . VAL A 1 96 ? 6.426 6.728 -9.096 1.00 96.00 96 VAL A C 1
ATOM 729 O O . VAL A 1 96 ? 6.063 6.439 -7.960 1.00 96.00 96 VAL A O 1
ATOM 732 N N . ARG A 1 97 ? 6.064 7.868 -9.701 1.00 95.50 97 ARG A N 1
ATOM 733 C CA . ARG A 1 97 ? 5.211 8.885 -9.059 1.00 95.50 97 ARG A CA 1
ATOM 734 C C . ARG A 1 97 ? 3.863 8.306 -8.628 1.00 95.50 97 ARG A C 1
ATOM 736 O O . ARG A 1 97 ? 3.444 8.495 -7.492 1.00 95.50 97 ARG A O 1
ATOM 743 N N . GLN A 1 98 ? 3.211 7.547 -9.509 1.00 95.56 98 GLN A N 1
ATOM 744 C CA . GLN A 1 98 ? 1.953 6.861 -9.212 1.00 95.56 98 GLN A CA 1
ATOM 745 C C . GLN A 1 98 ? 2.087 5.919 -8.008 1.00 95.56 98 GLN A C 1
ATOM 747 O O . GLN A 1 98 ? 1.265 5.969 -7.093 1.00 95.56 98 GLN A O 1
ATOM 752 N N . ALA A 1 99 ? 3.123 5.076 -7.996 1.00 96.12 99 ALA A N 1
ATOM 753 C CA . ALA A 1 99 ? 3.390 4.170 -6.885 1.00 96.12 99 ALA A CA 1
ATOM 754 C C . ALA A 1 99 ? 3.723 4.921 -5.590 1.00 96.12 99 ALA A C 1
ATOM 756 O O . ALA A 1 99 ? 3.303 4.484 -4.524 1.00 96.12 99 ALA A O 1
ATOM 757 N N . ALA A 1 100 ? 4.426 6.053 -5.677 1.00 96.62 100 ALA A N 1
ATOM 758 C CA . ALA A 1 100 ? 4.766 6.878 -4.526 1.00 96.62 100 ALA A CA 1
ATOM 759 C C . ALA A 1 100 ? 3.513 7.464 -3.862 1.00 96.62 100 ALA A C 1
ATOM 761 O O . ALA A 1 100 ? 3.394 7.381 -2.643 1.00 96.62 100 ALA A O 1
ATOM 762 N N . PHE A 1 101 ? 2.547 7.985 -4.631 1.00 96.25 101 PHE A N 1
ATOM 763 C CA . PHE A 1 101 ? 1.285 8.478 -4.058 1.00 96.25 101 PHE A CA 1
ATOM 764 C C . PHE A 1 101 ? 0.519 7.373 -3.331 1.00 96.25 101 PHE A C 1
ATOM 766 O O . PHE A 1 101 ? 0.096 7.564 -2.192 1.00 96.25 101 PHE A O 1
ATOM 773 N N . ILE A 1 102 ? 0.383 6.206 -3.968 1.00 96.56 102 ILE A N 1
ATOM 774 C CA . ILE A 1 102 ? -0.327 5.060 -3.388 1.00 96.56 102 ILE A CA 1
ATOM 775 C C . ILE A 1 102 ? 0.382 4.582 -2.116 1.00 96.56 102 ILE A C 1
ATOM 777 O O . ILE A 1 102 ? -0.259 4.436 -1.080 1.00 96.56 102 ILE A O 1
ATOM 781 N N . ALA A 1 103 ? 1.701 4.386 -2.168 1.00 96.44 103 ALA A N 1
ATOM 782 C CA . ALA A 1 103 ? 2.487 3.939 -1.024 1.00 96.44 103 ALA A CA 1
ATOM 783 C C . ALA A 1 103 ? 2.433 4.940 0.135 1.00 96.44 103 ALA A C 1
ATOM 785 O O . ALA A 1 103 ? 2.253 4.540 1.278 1.00 96.44 103 ALA A O 1
ATOM 786 N N . CYS A 1 104 ? 2.527 6.239 -0.154 1.00 95.75 104 CYS A N 1
ATOM 787 C CA . CYS A 1 104 ? 2.432 7.281 0.862 1.00 95.75 104 CYS A CA 1
ATOM 788 C C . CYS A 1 10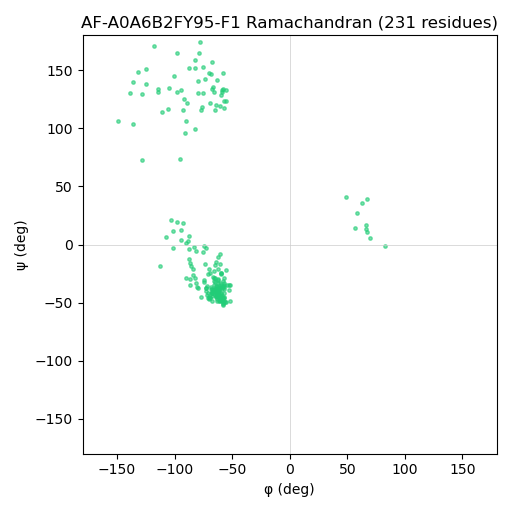4 ? 1.070 7.248 1.568 1.00 95.75 104 CYS A C 1
ATOM 790 O O . CYS A 1 104 ? 1.023 7.231 2.795 1.00 95.75 104 CYS A O 1
ATOM 792 N N . ALA A 1 105 ? -0.024 7.137 0.807 1.00 95.56 105 ALA A N 1
ATOM 793 C CA . ALA A 1 105 ? -1.366 7.027 1.373 1.00 95.56 105 ALA A CA 1
ATOM 794 C C . ALA A 1 105 ? -1.566 5.765 2.222 1.00 95.56 105 ALA A C 1
ATOM 796 O O . ALA A 1 105 ? -2.242 5.816 3.243 1.00 95.56 105 ALA A O 1
ATOM 797 N N . MET A 1 106 ? -0.956 4.646 1.826 1.00 95.62 106 MET A N 1
ATOM 798 C CA . MET A 1 106 ? -0.967 3.408 2.609 1.00 95.62 106 MET A CA 1
ATOM 799 C C . MET A 1 106 ? -0.258 3.569 3.963 1.00 95.62 106 MET A C 1
ATOM 801 O O . MET A 1 106 ? -0.730 3.023 4.958 1.00 95.62 106 MET A O 1
ATOM 805 N N . VAL A 1 107 ? 0.848 4.320 4.016 1.00 95.38 107 VAL A N 1
ATOM 806 C CA . VAL A 1 107 ? 1.626 4.532 5.250 1.00 95.38 107 VAL A CA 1
ATOM 807 C C . VAL A 1 107 ? 0.900 5.450 6.231 1.00 95.38 107 VAL A C 1
ATOM 809 O O . VAL A 1 107 ? 0.847 5.143 7.419 1.00 95.38 107 VAL A O 1
ATOM 812 N N . ILE A 1 108 ? 0.312 6.544 5.739 1.00 94.44 108 ILE A N 1
ATOM 813 C CA . ILE A 1 108 ? -0.322 7.576 6.582 1.00 94.44 108 ILE A CA 1
ATOM 814 C C . ILE A 1 108 ? -1.833 7.376 6.777 1.00 94.44 108 ILE A C 1
ATOM 816 O O . ILE A 1 108 ? -2.529 8.284 7.238 1.00 94.44 108 ILE A O 1
ATOM 820 N N . ILE A 1 109 ? -2.376 6.209 6.417 1.00 93.44 109 ILE A N 1
ATOM 821 C CA . ILE A 1 109 ? -3.793 5.907 6.646 1.00 93.44 109 ILE A CA 1
ATOM 822 C C . ILE A 1 109 ? -4.116 6.014 8.145 1.00 93.44 109 ILE A C 1
ATOM 824 O O . ILE A 1 109 ? -3.355 5.539 8.986 1.00 93.44 109 ILE A O 1
ATOM 828 N N . GLN A 1 110 ? -5.226 6.682 8.478 1.00 89.81 110 GLN A N 1
ATOM 829 C CA . GLN A 1 110 ? -5.636 7.018 9.855 1.00 89.81 110 GLN A CA 1
ATOM 830 C C . GLN A 1 110 ? -4.625 7.825 10.688 1.00 89.81 110 GLN A C 1
ATOM 832 O O . GLN A 1 110 ? -4.773 7.922 11.906 1.00 89.81 110 GLN A O 1
ATOM 837 N N . SER A 1 111 ? -3.609 8.411 10.057 1.00 88.81 111 SER A N 1
ATOM 838 C CA . SER A 1 111 ? -2.667 9.298 10.737 1.00 88.81 111 SER A CA 1
ATOM 839 C C . SER A 1 111 ? -3.190 10.737 10.746 1.00 88.81 111 SER A C 1
ATOM 841 O O . SER A 1 111 ? -3.920 11.153 9.846 1.00 88.81 111 SER A O 1
ATOM 843 N N . ASN A 1 112 ? -2.787 11.501 11.761 1.00 86.06 112 ASN A N 1
ATOM 844 C CA . ASN A 1 112 ? -3.153 12.901 11.962 1.00 86.06 112 ASN A CA 1
ATOM 845 C C . ASN A 1 112 ? -1.903 13.797 11.930 1.00 86.06 112 ASN A C 1
ATOM 847 O O . ASN A 1 112 ? -0.769 13.321 11.984 1.00 86.06 112 ASN A O 1
ATOM 851 N N . GLU A 1 113 ? -2.095 15.117 11.914 1.00 85.38 113 GLU A N 1
ATOM 852 C CA . GLU A 1 113 ? -0.996 16.099 11.934 1.00 85.38 113 GLU A CA 1
ATOM 853 C C . GLU A 1 113 ? -0.066 15.933 13.147 1.00 85.38 113 GLU A C 1
ATOM 855 O O . GLU A 1 113 ? 1.141 16.135 13.053 1.00 85.38 113 GLU A O 1
ATOM 860 N N . LYS A 1 114 ? -0.614 15.516 14.293 1.00 85.12 114 LYS A N 1
ATOM 861 C CA . LYS A 1 114 ? 0.182 15.290 15.505 1.00 85.12 114 LYS A CA 1
ATOM 862 C C . LYS A 1 114 ? 1.022 14.020 15.469 1.00 85.12 114 LYS A C 1
ATOM 864 O O . LYS A 1 114 ? 2.078 13.997 16.090 1.00 85.12 114 LYS A O 1
ATOM 869 N N . THR A 1 115 ? 0.547 12.971 14.800 1.00 84.75 115 THR A N 1
ATOM 870 C CA . THR A 1 115 ? 1.305 11.717 14.669 1.00 84.75 115 THR A CA 1
ATOM 871 C C . THR A 1 115 ? 2.363 11.841 13.580 1.00 84.75 115 THR A C 1
ATOM 873 O O . THR A 1 115 ? 3.473 11.356 13.746 1.00 84.75 115 THR A O 1
ATOM 876 N N . THR A 1 116 ? 2.021 12.540 12.499 1.00 86.19 116 THR A N 1
ATOM 877 C CA . THR A 1 116 ? 2.859 12.745 11.313 1.00 86.19 116 THR A CA 1
ATOM 878 C C . THR A 1 116 ? 2.773 14.208 10.887 1.00 86.19 116 THR A C 1
ATOM 880 O O . THR A 1 116 ? 1.764 14.600 1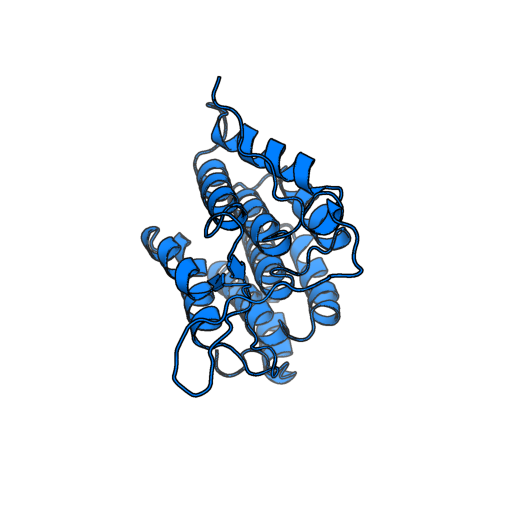0.287 1.00 86.19 116 THR A O 1
ATOM 883 N N . PRO A 1 117 ? 3.797 15.035 11.164 1.00 87.62 117 PRO A N 1
ATOM 884 C CA . PRO A 1 117 ? 3.760 16.460 10.844 1.00 87.62 117 PRO A CA 1
ATOM 885 C C . PRO A 1 117 ? 3.648 16.731 9.336 1.00 87.62 117 PRO A C 1
ATOM 887 O O . PRO A 1 117 ? 3.014 17.706 8.936 1.00 87.62 117 PRO A O 1
ATOM 890 N N . SER A 1 118 ? 4.170 15.847 8.475 1.00 87.94 118 SER A N 1
ATOM 891 C CA . SER A 1 118 ? 4.063 15.990 7.013 1.00 87.94 118 SER A CA 1
ATOM 892 C C . SER A 1 118 ? 2.667 15.718 6.433 1.00 87.94 118 SER A C 1
ATOM 894 O O . SER A 1 118 ? 2.475 15.867 5.222 1.00 87.94 118 SER A O 1
ATOM 896 N N . TYR A 1 119 ? 1.683 15.317 7.245 1.00 89.50 119 TYR A N 1
ATOM 897 C CA . TYR A 1 119 ? 0.367 14.885 6.765 1.00 89.50 119 TYR A CA 1
ATOM 898 C C . TYR A 1 119 ? -0.349 15.946 5.906 1.00 89.50 119 TYR A C 1
ATOM 900 O O . TYR A 1 119 ? -0.782 15.656 4.786 1.00 89.50 119 TYR A O 1
ATOM 908 N N . ASN A 1 120 ? -0.426 17.193 6.384 1.00 89.44 120 ASN A N 1
ATOM 909 C CA . ASN A 1 120 ? -1.128 18.283 5.689 1.00 89.44 120 ASN A CA 1
ATOM 910 C C . ASN A 1 120 ? -0.448 18.658 4.360 1.00 89.44 120 ASN A C 1
ATOM 912 O O . ASN A 1 120 ? -1.117 18.878 3.343 1.00 89.44 120 ASN A O 1
ATOM 916 N N . ASP A 1 121 ? 0.884 18.663 4.332 1.00 90.94 121 ASP A N 1
ATOM 917 C CA . ASP A 1 121 ? 1.666 18.897 3.116 1.00 90.94 121 ASP A CA 1
ATOM 918 C C . ASP A 1 121 ? 1.388 17.833 2.052 1.00 90.94 121 ASP A C 1
ATOM 920 O O . ASP A 1 121 ? 1.257 18.129 0.864 1.00 90.94 121 ASP A O 1
ATOM 924 N N . ILE A 1 122 ? 1.305 16.569 2.463 1.00 92.12 122 ILE A N 1
ATOM 925 C CA . ILE A 1 122 ? 1.068 15.455 1.543 1.00 92.12 122 ILE A CA 1
ATOM 926 C C . ILE A 1 122 ? -0.356 15.510 1.013 1.00 92.12 122 ILE A C 1
ATOM 928 O O . ILE A 1 122 ? -0.562 15.400 -0.197 1.00 92.12 122 ILE A O 1
ATOM 932 N N . ARG A 1 123 ? -1.334 15.738 1.895 1.00 90.94 123 ARG A N 1
ATOM 933 C CA . ARG A 1 123 ? -2.742 15.853 1.512 1.00 90.94 123 ARG A CA 1
ATOM 934 C C . ARG A 1 123 ? -2.955 16.997 0.521 1.00 90.94 123 ARG A C 1
ATOM 936 O O . ARG A 1 123 ? -3.590 16.791 -0.515 1.00 90.94 123 ARG A O 1
ATOM 943 N N . SER A 1 124 ? -2.373 18.167 0.787 1.00 91.00 124 SER A N 1
ATOM 944 C CA . SER A 1 124 ? -2.436 19.312 -0.128 1.00 91.00 124 SER A CA 1
ATOM 945 C C . SER A 1 124 ? -1.751 19.007 -1.464 1.00 91.00 124 SER A C 1
ATOM 947 O O . SER A 1 124 ? -2.345 19.238 -2.517 1.00 91.00 124 SER A O 1
ATOM 949 N N . THR A 1 125 ? -0.573 18.377 -1.452 1.00 92.62 125 THR A N 1
ATOM 950 C CA . THR A 1 125 ? 0.142 17.969 -2.674 1.00 92.62 125 THR A CA 1
ATOM 951 C C . THR A 1 125 ? -0.685 17.007 -3.532 1.00 92.62 125 THR A C 1
ATOM 953 O O . THR A 1 125 ? -0.838 17.237 -4.732 1.00 92.62 125 THR A O 1
ATOM 956 N N . ILE A 1 126 ? -1.268 15.962 -2.933 1.00 92.62 126 ILE A N 1
ATOM 957 C CA . ILE A 1 126 ? -2.131 15.001 -3.638 1.00 92.62 126 ILE A CA 1
ATOM 958 C C . ILE A 1 126 ? -3.361 15.720 -4.209 1.00 92.62 126 ILE A C 1
ATOM 960 O O . ILE A 1 126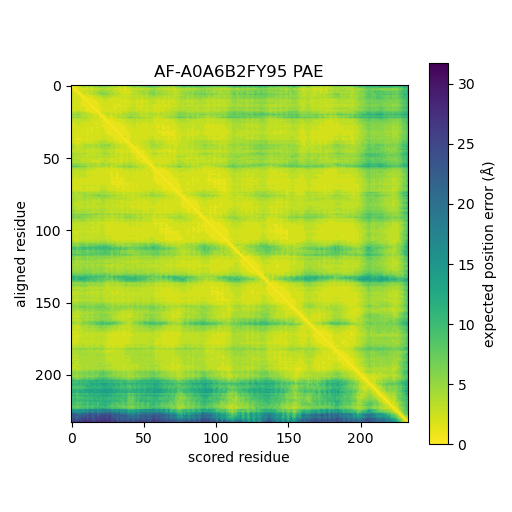 ? -3.693 15.530 -5.378 1.00 92.62 126 ILE A O 1
ATOM 964 N N . SER A 1 127 ? -3.998 16.598 -3.426 1.00 92.06 127 SER A N 1
ATOM 965 C CA . SER A 1 127 ? -5.172 17.354 -3.880 1.00 92.06 127 SER A CA 1
ATOM 966 C C . SER A 1 127 ? -4.862 18.278 -5.064 1.00 92.06 127 SER A C 1
ATOM 968 O O . SER A 1 127 ? -5.627 18.313 -6.026 1.00 92.06 127 SER A O 1
ATOM 970 N N . ASN A 1 128 ? -3.704 18.944 -5.055 1.00 92.44 128 ASN A N 1
ATOM 971 C CA . ASN A 1 128 ? -3.266 19.824 -6.137 1.00 92.44 128 ASN A CA 1
ATOM 972 C C . ASN A 1 128 ? -3.031 19.047 -7.436 1.00 92.44 128 ASN A C 1
ATOM 974 O O . ASN A 1 128 ? -3.383 19.512 -8.514 1.00 92.44 128 ASN A O 1
ATOM 978 N N . ILE A 1 129 ? -2.477 17.836 -7.352 1.00 92.19 129 ILE A N 1
ATOM 979 C CA . ILE A 1 129 ? -2.264 16.988 -8.532 1.00 92.19 129 ILE A CA 1
ATOM 980 C C . ILE A 1 129 ? -3.596 16.511 -9.117 1.00 92.19 129 ILE A C 1
ATOM 982 O O . ILE A 1 129 ? -3.725 16.428 -10.340 1.00 92.19 129 ILE A O 1
ATOM 986 N N . CYS A 1 130 ? -4.582 16.228 -8.263 1.00 90.38 130 CYS A N 1
ATOM 987 C CA . CYS A 1 130 ? -5.931 15.843 -8.673 1.00 90.38 130 CYS A CA 1
ATOM 988 C C . CYS A 1 130 ? -6.683 16.969 -9.403 1.00 90.38 130 CYS A C 1
ATOM 990 O O . CYS A 1 130 ? -7.474 16.670 -10.302 1.00 90.38 130 CYS A O 1
ATOM 992 N N . THR A 1 131 ? -6.469 18.234 -9.019 1.00 90.75 131 THR A N 1
ATOM 993 C CA . THR A 1 131 ? -7.144 19.403 -9.612 1.00 90.75 131 THR A CA 1
ATOM 994 C C . THR A 1 131 ? -6.395 19.999 -10.799 1.00 90.75 131 THR A C 1
ATOM 996 O O . THR A 1 131 ? -7.029 20.554 -11.700 1.00 90.75 131 THR A O 1
ATOM 999 N N . ASP A 1 132 ? -5.068 19.869 -10.840 1.00 92.44 132 ASP A N 1
ATOM 1000 C CA . ASP A 1 132 ? -4.256 20.405 -11.925 1.00 92.44 132 ASP A CA 1
ATOM 1001 C C . ASP A 1 132 ? -4.661 19.794 -13.272 1.00 92.44 132 ASP A C 1
ATOM 1003 O O . ASP A 1 132 ? -4.744 18.579 -13.459 1.00 92.44 132 ASP A O 1
ATOM 1007 N N . ARG A 1 133 ? -4.910 20.645 -14.266 1.00 89.69 133 ARG A N 1
ATOM 1008 C CA . ARG A 1 133 ? -5.272 20.213 -15.616 1.00 89.69 133 ARG A CA 1
ATOM 1009 C C . ARG A 1 133 ? -4.070 19.659 -16.379 1.00 89.69 133 ARG A C 1
ATOM 1011 O O . ARG A 1 133 ? -4.270 18.769 -17.205 1.00 89.69 133 ARG A O 1
ATOM 1018 N N . HIS A 1 134 ? -2.868 20.156 -16.098 1.00 88.50 134 HIS A N 1
ATOM 1019 C CA . HIS A 1 134 ? -1.651 19.860 -16.853 1.00 88.50 134 HIS A CA 1
ATOM 1020 C C . HIS A 1 134 ? -0.913 18.606 -16.381 1.00 88.50 134 HIS A C 1
ATOM 1022 O O . HIS A 1 134 ? -0.036 18.126 -17.096 1.00 88.50 134 HIS A O 1
ATOM 1028 N N . SER A 1 135 ? -1.269 18.056 -15.219 1.00 86.25 135 SER A N 1
ATOM 1029 C CA . SER A 1 135 ? -0.624 16.855 -14.700 1.00 86.25 135 SER A CA 1
ATOM 1030 C C . SER A 1 135 ? -0.981 15.599 -15.511 1.00 86.25 135 SER A C 1
ATOM 1032 O O . SER A 1 135 ? -2.078 15.459 -16.069 1.00 86.25 135 SER A O 1
ATOM 1034 N N . ASP A 1 136 ? -0.024 14.673 -15.590 1.00 90.94 136 ASP A N 1
ATOM 1035 C CA . ASP A 1 136 ? -0.143 13.443 -16.370 1.00 90.94 136 ASP A CA 1
ATOM 1036 C C . ASP A 1 136 ? -1.267 12.537 -15.855 1.00 90.94 136 ASP A C 1
ATOM 1038 O O . ASP A 1 136 ? -1.440 12.344 -14.650 1.00 90.94 136 ASP A O 1
ATOM 1042 N N . THR A 1 137 ? -1.991 11.891 -16.770 1.00 92.75 137 THR A N 1
ATOM 1043 C CA . THR A 1 137 ? -3.136 11.021 -16.444 1.00 92.75 137 THR A CA 1
ATOM 1044 C C . THR A 1 137 ? -2.769 9.855 -15.523 1.00 92.75 137 THR A C 1
ATOM 1046 O O . THR A 1 137 ? -3.544 9.504 -14.636 1.00 92.75 137 THR A O 1
ATOM 1049 N N . VAL A 1 138 ? -1.574 9.282 -15.690 1.00 92.50 138 VAL A N 1
ATOM 1050 C CA . VAL A 1 138 ? -1.062 8.172 -14.865 1.00 92.50 138 VAL A CA 1
ATOM 1051 C C . VAL A 1 138 ? -0.793 8.628 -13.427 1.00 92.50 138 VAL A C 1
ATOM 1053 O O . VAL A 1 138 ? -1.192 7.959 -12.472 1.00 92.50 138 VAL A O 1
ATOM 1056 N N . ALA A 1 139 ? -0.173 9.800 -13.262 1.00 90.38 139 ALA A N 1
ATOM 1057 C CA . ALA A 1 139 ? 0.079 10.382 -11.947 1.00 90.38 139 ALA A CA 1
ATOM 1058 C C . ALA A 1 139 ? -1.235 10.790 -11.258 1.00 90.38 139 ALA A C 1
ATOM 1060 O O . ALA A 1 139 ? -1.412 10.495 -10.077 1.00 90.38 139 ALA A O 1
ATOM 1061 N N . LYS A 1 140 ? -2.187 11.371 -12.006 1.00 94.12 140 LYS A N 1
ATOM 1062 C CA . LYS A 1 140 ? -3.545 11.676 -11.521 1.00 94.12 140 LYS A CA 1
ATOM 1063 C C . LYS A 1 140 ? -4.270 10.442 -11.017 1.00 94.12 140 LYS A C 1
ATOM 1065 O O . LYS A 1 140 ? -4.857 10.476 -9.945 1.00 94.12 140 LYS A O 1
ATOM 1070 N N . PHE A 1 141 ? -4.213 9.344 -11.765 1.00 94.50 141 PHE A N 1
ATOM 1071 C CA . PHE A 1 141 ? -4.830 8.093 -11.342 1.00 94.50 141 PHE A CA 1
ATOM 1072 C C . PHE A 1 141 ? -4.256 7.609 -10.002 1.00 94.50 141 PHE A C 1
ATOM 1074 O O . PHE A 1 141 ? -5.019 7.268 -9.101 1.00 94.50 141 PHE A O 1
ATOM 1081 N N . GLY A 1 142 ? -2.929 7.656 -9.832 1.00 94.62 142 GLY A N 1
ATOM 1082 C CA . GLY A 1 142 ? -2.287 7.365 -8.546 1.00 94.62 142 GLY A CA 1
ATOM 1083 C C . GLY A 1 142 ? -2.747 8.293 -7.425 1.00 94.62 142 GLY A C 1
ATOM 1084 O O . GLY A 1 142 ? -3.044 7.819 -6.334 1.00 94.62 142 GLY A O 1
ATOM 1085 N N . ALA A 1 143 ? -2.862 9.592 -7.707 1.00 94.88 143 ALA A N 1
ATOM 1086 C CA . ALA A 1 143 ? -3.330 10.589 -6.751 1.00 94.88 143 ALA A CA 1
ATOM 1087 C C . ALA A 1 143 ? -4.799 10.368 -6.337 1.00 94.88 143 ALA A C 1
ATOM 1089 O O . ALA A 1 143 ? -5.101 10.437 -5.150 1.00 94.88 143 ALA A O 1
ATOM 1090 N N . TYR A 1 144 ? -5.699 10.017 -7.264 1.00 95.00 144 TYR A N 1
ATOM 1091 C CA . TYR A 1 144 ? -7.093 9.687 -6.936 1.00 95.00 144 TYR A CA 1
ATOM 1092 C C . TYR A 1 144 ? -7.199 8.439 -6.059 1.00 95.00 144 TYR A C 1
ATOM 1094 O O . TYR A 1 144 ? -7.943 8.435 -5.080 1.00 95.00 144 TYR A O 1
ATOM 1102 N N . VAL A 1 145 ? -6.439 7.388 -6.386 1.00 95.44 145 VAL A N 1
ATOM 1103 C CA . VAL A 1 145 ? -6.399 6.164 -5.572 1.00 95.44 145 VAL A CA 1
ATOM 1104 C C . VAL A 1 145 ? -5.831 6.468 -4.187 1.00 95.44 145 VAL A C 1
ATOM 1106 O O . VAL A 1 145 ? -6.420 6.063 -3.191 1.00 95.44 145 VAL A O 1
ATOM 1109 N N . ALA A 1 146 ? -4.737 7.226 -4.111 1.00 95.56 146 ALA A N 1
ATOM 1110 C CA . ALA A 1 146 ? -4.129 7.651 -2.855 1.00 95.56 146 ALA A CA 1
ATOM 1111 C C . ALA A 1 146 ? -5.110 8.452 -1.987 1.00 95.56 146 ALA A C 1
ATOM 1113 O O . ALA A 1 146 ? -5.287 8.140 -0.815 1.00 95.56 146 ALA A O 1
ATOM 1114 N N . TYR A 1 147 ? -5.810 9.423 -2.573 1.00 93.81 147 TYR A N 1
ATOM 1115 C CA . TYR A 1 147 ? -6.824 10.209 -1.874 1.00 93.81 147 TYR A CA 1
ATOM 1116 C C . TYR A 1 147 ? -7.964 9.330 -1.333 1.00 93.81 147 TYR A C 1
ATOM 1118 O O . TYR A 1 147 ? -8.372 9.475 -0.184 1.00 93.81 147 TYR A O 1
ATOM 1126 N N . GLY A 1 148 ? -8.426 8.353 -2.122 1.00 93.56 148 GLY A N 1
ATOM 1127 C CA . GLY A 1 148 ? -9.433 7.385 -1.681 1.00 93.56 148 GLY A CA 1
ATOM 1128 C C . GLY A 1 148 ? 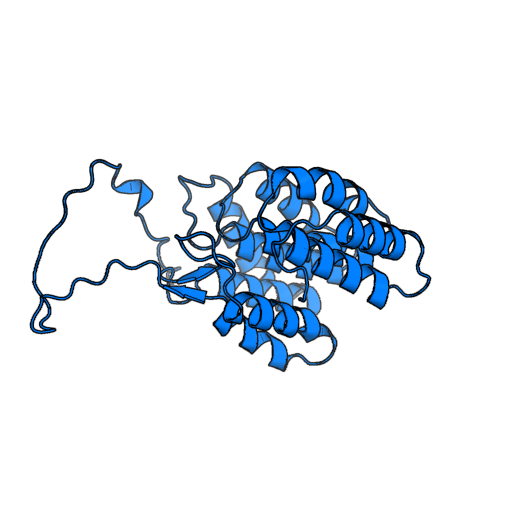-8.958 6.451 -0.559 1.00 93.56 148 GLY A C 1
ATOM 1129 O O . GLY A 1 148 ? -9.769 6.047 0.270 1.00 93.56 148 GLY A O 1
ATOM 1130 N N . ILE A 1 149 ? -7.662 6.119 -0.513 1.00 95.19 149 ILE A N 1
ATOM 1131 C CA . ILE A 1 149 ? -7.060 5.341 0.583 1.00 95.19 149 ILE A CA 1
ATOM 1132 C C . ILE A 1 149 ? -6.984 6.182 1.864 1.00 95.19 149 ILE A C 1
ATOM 1134 O O . ILE A 1 149 ? -7.296 5.666 2.933 1.00 95.19 149 ILE A O 1
ATOM 1138 N N . LEU A 1 150 ? -6.611 7.463 1.767 1.00 92.81 150 LEU A N 1
ATOM 1139 C CA . LEU A 1 150 ? -6.531 8.368 2.922 1.00 92.81 150 LEU A CA 1
ATOM 1140 C C . LEU A 1 150 ? -7.881 8.538 3.622 1.00 92.81 150 LEU A C 1
ATOM 1142 O O . LEU A 1 150 ? -7.962 8.416 4.842 1.00 92.81 150 LEU A O 1
ATOM 1146 N N . ASP A 1 151 ? -8.937 8.757 2.838 1.00 92.12 151 ASP A N 1
ATOM 1147 C CA . ASP A 1 151 ? -10.292 8.991 3.346 1.00 92.12 151 ASP A CA 1
ATOM 1148 C C . ASP A 1 151 ? -11.116 7.687 3.449 1.00 92.12 151 ASP A C 1
ATOM 1150 O O . ASP A 1 151 ? -12.351 7.712 3.527 1.00 92.12 151 ASP A O 1
ATOM 1154 N N . ALA A 1 152 ? -10.456 6.522 3.451 1.00 92.88 152 ALA A N 1
ATOM 1155 C CA . ALA A 1 152 ? -11.118 5.221 3.445 1.00 92.88 152 ALA A CA 1
ATOM 1156 C C . ALA A 1 152 ? -12.104 5.073 4.619 1.00 92.88 152 ALA A C 1
ATOM 1158 O O . ALA A 1 152 ? -11.764 5.231 5.794 1.00 92.88 152 ALA A O 1
ATOM 1159 N N . GLY A 1 153 ? -13.369 4.782 4.292 1.00 89.50 153 GLY A N 1
ATOM 1160 C CA . GLY A 1 153 ? -14.452 4.648 5.271 1.00 89.50 153 GLY A CA 1
ATOM 1161 C C . GLY A 1 153 ? -14.688 5.894 6.132 1.00 89.50 153 GLY A C 1
ATOM 1162 O O . GLY A 1 153 ? -15.134 5.762 7.273 1.00 89.50 153 GLY A O 1
ATOM 1163 N N . GLY A 1 154 ? -14.354 7.085 5.623 1.00 89.62 154 GLY A N 1
ATOM 1164 C CA . GLY A 1 154 ? -14.442 8.335 6.377 1.00 89.62 154 GLY A CA 1
ATOM 1165 C C . GLY A 1 154 ? -13.448 8.391 7.537 1.00 89.62 154 GLY A C 1
ATOM 1166 O O . GLY A 1 154 ? -13.814 8.851 8.611 1.00 89.62 154 GLY A O 1
ATOM 1167 N N . HIS A 1 155 ? -12.227 7.887 7.329 1.00 89.69 155 HIS A N 1
ATOM 1168 C CA . HIS A 1 155 ? -11.152 7.748 8.327 1.00 89.69 155 HIS A CA 1
ATOM 1169 C C . HIS A 1 155 ? -11.393 6.682 9.415 1.00 89.69 155 HIS A C 1
ATOM 1171 O O . HIS A 1 155 ? -10.570 6.508 10.311 1.00 89.69 155 HIS A O 1
ATOM 1177 N N . ASN A 1 156 ? -12.470 5.894 9.321 1.00 90.94 156 ASN A N 1
ATOM 1178 C CA . ASN A 1 156 ? -12.781 4.839 10.299 1.00 90.94 156 ASN A CA 1
ATOM 1179 C C . ASN A 1 156 ? -12.125 3.484 9.983 1.00 90.94 156 ASN A C 1
ATOM 1181 O O . ASN A 1 156 ? -12.303 2.519 10.731 1.00 90.94 156 ASN A O 1
ATOM 1185 N N . GLN A 1 157 ? -11.430 3.381 8.849 1.00 92.44 157 GLN A N 1
ATOM 1186 C CA . GLN A 1 157 ? -10.816 2.146 8.373 1.00 92.44 157 GLN A CA 1
ATOM 1187 C C . GLN A 1 157 ? -9.295 2.279 8.357 1.00 92.44 157 GLN A C 1
ATOM 1189 O O . GLN A 1 157 ? -8.754 3.232 7.802 1.00 92.44 157 GLN A O 1
ATOM 1194 N N . SER A 1 158 ? -8.620 1.285 8.921 1.00 92.56 158 SER A N 1
ATOM 1195 C CA . SER A 1 158 ? -7.178 1.098 8.807 1.00 92.56 158 SER A CA 1
ATOM 1196 C C . SER A 1 158 ? -6.863 0.078 7.726 1.00 92.56 158 SER A C 1
ATOM 1198 O O . SER A 1 15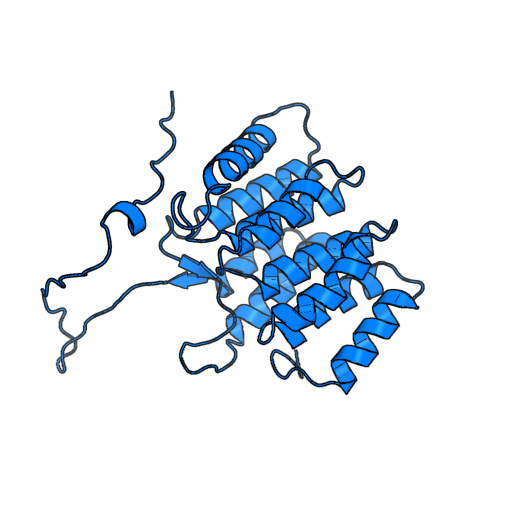8 ? -7.717 -0.729 7.354 1.00 92.56 158 SER A O 1
ATOM 1200 N N . MET A 1 159 ? -5.611 0.029 7.287 1.00 93.38 159 MET A N 1
ATOM 1201 C CA . MET A 1 159 ? -5.123 -1.049 6.439 1.00 93.38 159 MET A CA 1
ATOM 1202 C C . MET A 1 159 ? -4.138 -1.908 7.226 1.00 93.38 159 MET A C 1
ATOM 1204 O O . MET A 1 159 ? -3.065 -1.447 7.597 1.00 93.38 159 MET A O 1
ATOM 1208 N N . THR A 1 160 ? -4.500 -3.167 7.485 1.00 91.44 160 THR A N 1
ATOM 1209 C CA . THR A 1 160 ? -3.671 -4.083 8.286 1.00 91.44 160 THR A CA 1
ATOM 1210 C C . THR A 1 160 ? -3.594 -5.472 7.657 1.00 91.44 160 THR A C 1
ATOM 1212 O O . THR A 1 160 ? -4.586 -6.020 7.168 1.00 91.44 160 THR A O 1
ATOM 1215 N N . PHE A 1 161 ? -2.403 -6.075 7.703 1.00 91.50 161 PHE A N 1
ATOM 1216 C CA . PHE A 1 161 ? -2.139 -7.435 7.201 1.00 91.50 161 PHE A CA 1
ATOM 1217 C C . PHE A 1 161 ? -2.075 -8.489 8.313 1.00 91.50 161 PHE A C 1
ATOM 1219 O O . PHE A 1 161 ? -1.944 -9.687 8.045 1.00 91.50 161 PHE A O 1
ATOM 1226 N N . GLN A 1 162 ? -2.196 -8.049 9.565 1.00 91.19 162 GLN A N 1
ATOM 1227 C CA . GLN A 1 162 ? -2.163 -8.886 10.758 1.00 91.19 162 GLN A CA 1
ATOM 1228 C C . GLN A 1 162 ? -3.413 -8.659 11.599 1.00 91.19 162 GLN A C 1
ATOM 1230 O O . GLN A 1 162 ? -4.013 -7.583 11.587 1.00 91.19 162 GLN A O 1
ATOM 1235 N N . THR A 1 163 ? -3.820 -9.693 12.322 1.00 90.50 163 THR A N 1
ATOM 1236 C CA . THR A 1 163 ? -4.736 -9.557 13.451 1.00 90.50 163 THR A CA 1
ATOM 1237 C C . THR A 1 163 ? -3.972 -9.056 14.675 1.00 90.50 163 THR A C 1
ATOM 1239 O O . THR A 1 163 ? -2.752 -9.186 14.741 1.00 90.50 163 THR A O 1
ATOM 1242 N N . LEU A 1 164 ? -4.691 -8.583 15.692 1.00 86.00 164 LEU A N 1
ATOM 1243 C CA . LEU A 1 164 ? -4.095 -8.224 16.986 1.00 86.00 164 LEU A CA 1
ATOM 1244 C C . LEU A 1 164 ? -3.354 -9.405 17.640 1.00 86.00 164 LEU A C 1
ATOM 1246 O O . LEU A 1 164 ? -2.332 -9.218 18.282 1.00 86.00 164 LEU A O 1
ATOM 1250 N N . GLU A 1 165 ? -3.822 -10.632 17.401 1.00 88.00 165 GLU A N 1
ATOM 1251 C CA . GLU A 1 165 ? -3.178 -11.876 17.857 1.00 88.00 165 GLU A CA 1
ATOM 1252 C C . GLU A 1 165 ? -1.911 -12.250 17.057 1.00 88.00 165 GLU A C 1
ATOM 1254 O O . GLU A 1 165 ? -1.286 -13.275 17.310 1.00 88.00 165 GLU A O 1
ATOM 1259 N N . GLY A 1 166 ? -1.540 -11.455 16.048 1.00 85.94 166 GLY A N 1
ATOM 1260 C CA . GLY A 1 166 ? -0.371 -11.694 15.203 1.00 85.94 166 GLY A CA 1
ATOM 1261 C C . GLY A 1 166 ? -0.592 -12.677 14.049 1.00 85.94 166 GLY A C 1
ATOM 1262 O O . GLY A 1 166 ? 0.320 -12.885 13.249 1.00 85.94 166 GLY A O 1
ATOM 1263 N N . HIS A 1 167 ? -1.777 -13.270 13.884 1.00 91.12 167 HIS A N 1
ATOM 1264 C CA . HIS A 1 167 ? -2.101 -14.097 12.718 1.00 91.12 167 HIS A CA 1
ATOM 1265 C C . HIS A 1 167 ? -2.196 -13.269 11.431 1.00 91.12 167 HIS A C 1
ATOM 1267 O O . HIS A 1 167 ? -2.594 -12.105 11.434 1.00 91.12 167 HIS A O 1
ATOM 1273 N N . THR A 1 168 ? -1.818 -13.865 10.299 1.00 92.00 168 THR A N 1
ATOM 1274 C CA . THR A 1 168 ? -1.903 -13.188 9.002 1.00 92.00 168 THR A CA 1
ATOM 1275 C C . THR A 1 168 ? -3.350 -13.131 8.522 1.00 92.00 168 THR A C 1
ATOM 1277 O O . THR A 1 168 ? -4.061 -14.137 8.476 1.00 92.00 168 THR A O 1
ATOM 1280 N N . ARG A 1 169 ? -3.804 -11.942 8.117 1.00 92.56 169 ARG A N 1
ATOM 1281 C CA . ARG A 1 169 ? -5.119 -11.773 7.496 1.00 92.56 169 ARG A CA 1
ATOM 1282 C C . ARG A 1 169 ? -5.033 -12.117 6.019 1.00 92.56 169 ARG A C 1
ATOM 1284 O O . ARG A 1 169 ? -4.634 -11.298 5.195 1.00 92.56 169 ARG A O 1
ATOM 1291 N N . ILE A 1 170 ? -5.447 -13.335 5.681 1.00 92.38 170 ILE A N 1
ATOM 1292 C CA . ILE A 1 170 ? -5.419 -13.840 4.301 1.00 92.38 170 ILE A CA 1
ATOM 1293 C C . ILE A 1 170 ? -6.222 -12.929 3.363 1.00 92.38 170 ILE A C 1
ATOM 1295 O O . ILE A 1 170 ? -5.778 -12.667 2.252 1.00 92.38 170 ILE A O 1
ATOM 1299 N N . GLN A 1 171 ? -7.361 -12.398 3.818 1.00 94.31 171 GLN A N 1
ATOM 1300 C CA . GLN A 1 171 ? -8.207 -11.489 3.034 1.00 94.31 171 GLN A CA 1
ATOM 1301 C C . GLN A 1 171 ? -7.447 -10.226 2.609 1.00 94.31 171 GLN A C 1
ATOM 1303 O O . GLN A 1 171 ? -7.411 -9.926 1.418 1.00 94.31 171 GLN A O 1
ATOM 1308 N N . SER A 1 172 ? -6.754 -9.564 3.542 1.00 94.06 172 SER A N 1
ATOM 1309 C CA . SER A 1 172 ? -5.917 -8.398 3.246 1.00 94.06 172 SER A CA 1
ATOM 1310 C C . SER A 1 172 ? -4.759 -8.751 2.309 1.00 94.06 172 SER A C 1
ATOM 1312 O O . SER A 1 172 ? -4.477 -8.025 1.361 1.00 94.06 172 SER A O 1
ATOM 1314 N N . VAL A 1 173 ? -4.097 -9.895 2.527 1.00 94.69 173 VAL A N 1
ATOM 1315 C CA . VAL A 1 173 ? -2.982 -10.356 1.676 1.00 94.69 173 VAL A CA 1
ATOM 1316 C C . VAL A 1 173 ? -3.446 -10.632 0.241 1.00 94.69 173 VAL A C 1
ATOM 1318 O O . VAL A 1 173 ? -2.758 -10.272 -0.714 1.00 94.69 173 VAL A O 1
ATOM 1321 N N . VAL A 1 174 ? -4.612 -11.255 0.069 1.00 95.31 174 VAL A N 1
ATOM 1322 C CA . VAL A 1 174 ? -5.204 -11.514 -1.250 1.00 95.31 174 VAL A CA 1
ATOM 1323 C C . VAL A 1 174 ? -5.662 -10.207 -1.896 1.00 95.31 174 VAL A C 1
ATOM 1325 O O . VAL A 1 174 ? -5.353 -9.971 -3.063 1.00 95.31 174 VAL A O 1
ATOM 1328 N N . GLY A 1 175 ? -6.338 -9.341 -1.138 1.00 95.12 175 GLY A N 1
ATOM 1329 C CA . GLY A 1 175 ? -6.805 -8.037 -1.600 1.00 95.12 175 GLY A CA 1
ATOM 1330 C C . GLY A 1 175 ? -5.672 -7.193 -2.161 1.00 95.12 175 GLY A C 1
ATOM 1331 O O . GLY A 1 175 ? -5.753 -6.730 -3.298 1.00 95.12 175 GLY A O 1
ATOM 1332 N N . ILE A 1 176 ? -4.566 -7.080 -1.419 1.00 95.19 176 ILE A N 1
ATOM 1333 C CA . ILE A 1 176 ? -3.437 -6.259 -1.852 1.00 95.19 176 ILE A CA 1
ATOM 1334 C C . ILE A 1 176 ? -2.672 -6.883 -3.019 1.00 95.19 176 ILE A C 1
ATOM 1336 O O . ILE A 1 176 ? -2.227 -6.171 -3.920 1.00 95.19 176 ILE A O 1
ATOM 1340 N N . LEU A 1 177 ? -2.554 -8.216 -3.048 1.00 94.75 177 LEU A N 1
ATOM 1341 C CA . LEU A 1 177 ? -1.909 -8.911 -4.154 1.00 94.75 177 LEU A CA 1
ATOM 1342 C C . LEU A 1 177 ? -2.652 -8.636 -5.459 1.00 94.75 177 LEU A C 1
ATOM 1344 O O . LEU A 1 177 ? -2.015 -8.280 -6.447 1.00 94.75 177 LEU A O 1
ATOM 1348 N N . ILE A 1 178 ? -3.980 -8.771 -5.464 1.00 95.38 178 ILE A N 1
ATOM 1349 C CA . ILE A 1 178 ? -4.765 -8.539 -6.676 1.00 95.38 178 ILE A CA 1
ATOM 1350 C C . ILE A 1 178 ? -4.839 -7.042 -6.994 1.00 95.38 178 ILE A C 1
ATOM 1352 O O . ILE A 1 178 ? -4.705 -6.675 -8.160 1.00 95.38 178 ILE A O 1
ATOM 1356 N N . PHE A 1 179 ? -4.944 -6.175 -5.980 1.00 95.81 179 PHE A N 1
ATOM 1357 C CA . PHE A 1 179 ? -4.846 -4.725 -6.153 1.00 95.81 179 PHE A CA 1
ATOM 1358 C C . PHE A 1 179 ? -3.579 -4.352 -6.927 1.00 95.81 179 PHE A C 1
ATOM 1360 O O . PHE A 1 179 ? -3.671 -3.664 -7.935 1.00 95.81 179 PHE A O 1
ATOM 1367 N N . THR A 1 180 ? -2.407 -4.879 -6.551 1.00 93.75 180 THR A N 1
ATOM 1368 C CA . THR A 1 180 ? -1.145 -4.562 -7.248 1.00 93.75 180 THR A CA 1
ATOM 1369 C C . THR A 1 180 ? -1.108 -4.995 -8.719 1.00 93.75 180 THR A C 1
ATOM 1371 O O . THR A 1 180 ? -0.212 -4.566 -9.441 1.00 93.75 180 THR A O 1
ATOM 1374 N N . GLN A 1 181 ? -2.071 -5.797 -9.194 1.00 94.38 181 GLN A N 1
ATOM 1375 C CA . GLN A 1 181 ? -2.219 -6.186 -10.601 1.00 94.38 181 GLN A CA 1
ATOM 1376 C C . GLN A 1 181 ? -3.063 -5.198 -11.427 1.00 94.38 181 GLN A C 1
ATOM 1378 O O . GLN A 1 181 ? -3.334 -5.469 -12.599 1.00 94.38 181 GLN A O 1
ATOM 1383 N N . PHE A 1 182 ? -3.447 -4.038 -10.871 1.00 92.75 182 PHE A N 1
ATOM 1384 C CA . PHE A 1 182 ? -4.242 -3.024 -11.582 1.00 92.75 182 PHE A CA 1
ATOM 1385 C C . PHE A 1 182 ? -3.615 -2.557 -12.907 1.00 92.75 182 PHE A C 1
ATOM 1387 O O . PHE A 1 182 ? -4.327 -2.063 -13.776 1.00 92.75 182 PHE A O 1
ATOM 1394 N N . TRP A 1 183 ? -2.299 -2.727 -13.078 1.00 88.38 183 TRP A N 1
ATOM 1395 C CA . TRP A 1 183 ? -1.568 -2.424 -14.313 1.00 88.38 183 TRP A CA 1
ATOM 1396 C C . TRP A 1 183 ? -2.084 -3.204 -15.521 1.00 88.38 183 TRP A C 1
ATOM 1398 O O . TRP A 1 183 ? -2.098 -2.679 -16.630 1.00 88.38 183 TRP A O 1
ATOM 1408 N N . TYR A 1 184 ? -2.494 -4.454 -15.305 1.00 92.06 184 TYR A N 1
ATOM 1409 C CA . TYR A 1 184 ? -3.029 -5.307 -16.363 1.00 92.06 184 TYR A CA 1
ATOM 1410 C C . TYR A 1 184 ? -4.528 -5.091 -16.545 1.00 92.06 184 TYR A C 1
ATOM 1412 O O . TYR A 1 184 ? -5.035 -5.167 -17.662 1.00 92.06 184 TYR A O 1
ATOM 1420 N N . TRP A 1 185 ? -5.244 -4.818 -15.449 1.00 95.25 185 TRP A N 1
ATOM 1421 C CA . TRP A 1 185 ? -6.681 -4.592 -15.491 1.00 95.25 185 TRP A CA 1
ATOM 1422 C C . TRP A 1 185 ? -7.135 -3.616 -14.399 1.00 95.25 185 TRP A C 1
ATOM 1424 O O . TRP A 1 185 ? -7.212 -3.961 -13.221 1.00 95.25 185 TRP A O 1
ATOM 1434 N N . PHE A 1 186 ? -7.475 -2.388 -14.802 1.00 92.88 186 PHE A N 1
ATOM 1435 C CA . PHE A 1 186 ? -7.822 -1.290 -13.888 1.00 92.88 186 PHE A CA 1
ATOM 1436 C C . PHE A 1 186 ? -8.920 -1.594 -12.848 1.00 92.88 186 PHE A C 1
ATOM 1438 O O . PHE A 1 186 ? -8.759 -1.170 -11.705 1.00 92.88 186 PHE A O 1
ATOM 1445 N N . PRO A 1 187 ? -10.006 -2.338 -13.147 1.00 95.62 187 PRO A N 1
ATOM 1446 C CA . PRO A 1 187 ? -11.034 -2.668 -12.154 1.00 95.62 187 PRO A CA 1
ATOM 1447 C C . PRO A 1 187 ? -10.521 -3.465 -10.946 1.00 95.62 187 PRO A C 1
ATOM 1449 O O . PRO A 1 187 ? -11.185 -3.497 -9.912 1.00 95.62 187 PRO A O 1
ATOM 1452 N N . LEU A 1 188 ? -9.331 -4.072 -11.027 1.00 95.12 188 LEU A N 1
ATOM 1453 C CA . LEU A 1 188 ? -8.720 -4.774 -9.894 1.00 95.12 188 LEU A CA 1
ATOM 1454 C C . LEU A 1 188 ? -8.374 -3.840 -8.722 1.00 95.12 188 LEU A C 1
ATOM 1456 O O . LEU A 1 188 ? -8.206 -4.320 -7.602 1.00 95.12 188 LEU A O 1
ATOM 1460 N N . VAL A 1 189 ? -8.358 -2.517 -8.936 1.00 94.62 189 VAL A N 1
ATOM 1461 C CA . VAL A 1 189 ? -8.225 -1.513 -7.865 1.00 94.62 189 VAL A CA 1
ATOM 1462 C C . VAL A 1 189 ? -9.262 -1.715 -6.758 1.00 94.62 189 VAL A C 1
ATOM 1464 O O . VAL A 1 189 ? -8.948 -1.526 -5.587 1.00 94.62 189 VAL A O 1
ATOM 1467 N N . HIS A 1 190 ? -10.482 -2.148 -7.092 1.00 94.19 190 HIS A N 1
ATOM 1468 C CA . HIS A 1 190 ? -11.565 -2.310 -6.117 1.00 94.19 190 HIS A CA 1
ATOM 1469 C C . HIS A 1 190 ? -11.269 -3.346 -5.022 1.00 94.19 190 HIS A C 1
ATOM 1471 O O . HIS A 1 190 ? -11.859 -3.291 -3.941 1.00 94.19 190 HIS A O 1
ATOM 1477 N N . LEU A 1 191 ? -10.335 -4.268 -5.265 1.00 95.06 191 LEU A N 1
ATOM 1478 C CA . LEU A 1 191 ? -9.982 -5.323 -4.313 1.00 95.06 191 LEU A CA 1
ATOM 1479 C C . LEU A 1 191 ? -9.139 -4.829 -3.135 1.00 95.06 191 LEU A C 1
ATOM 1481 O O . LEU A 1 191 ? -8.974 -5.567 -2.165 1.00 95.06 191 LEU A O 1
ATOM 1485 N N . ILE A 1 192 ? -8.712 -3.561 -3.154 1.00 94.19 192 ILE A N 1
ATOM 1486 C CA . ILE A 1 192 ? -8.150 -2.901 -1.971 1.00 94.19 192 ILE A CA 1
ATOM 1487 C C . ILE A 1 192 ? -9.140 -2.856 -0.798 1.00 94.19 192 ILE A C 1
ATOM 1489 O O . ILE A 1 192 ? -8.723 -2.832 0.354 1.00 94.19 192 ILE A O 1
ATOM 1493 N N . SER A 1 193 ? -10.447 -2.925 -1.076 1.00 94.38 193 SER A N 1
ATOM 1494 C CA . SER A 1 193 ? -11.497 -2.955 -0.052 1.00 94.38 193 SER A CA 1
ATOM 1495 C C . SER A 1 193 ? -11.355 -4.107 0.948 1.00 94.38 193 SER A C 1
ATOM 1497 O O . SER A 1 193 ? -11.732 -3.950 2.103 1.00 94.38 193 SER A O 1
ATOM 1499 N N . LEU A 1 194 ? -10.758 -5.233 0.543 1.00 94.38 194 LEU A N 1
ATOM 1500 C CA . LEU A 1 194 ? -10.506 -6.381 1.422 1.00 94.38 194 LEU A CA 1
ATOM 1501 C C . LEU A 1 194 ? -9.371 -6.136 2.426 1.00 94.38 194 LEU A C 1
ATOM 1503 O O . LEU A 1 194 ? -9.232 -6.890 3.387 1.00 94.38 194 LEU A O 1
ATOM 1507 N N . CYS A 1 195 ? -8.542 -5.119 2.190 1.00 93.94 195 CYS A N 1
ATOM 1508 C CA . CYS A 1 195 ? -7.448 -4.741 3.080 1.00 93.94 195 CYS A CA 1
ATOM 1509 C C . CYS A 1 195 ? -7.906 -3.803 4.201 1.00 93.94 195 CYS A C 1
ATOM 1511 O O . CYS A 1 195 ? -7.186 -3.652 5.191 1.00 93.94 195 CYS A O 1
ATOM 1513 N N . PHE A 1 196 ? -9.069 -3.166 4.037 1.00 94.44 196 PHE A N 1
ATOM 1514 C CA . PHE A 1 196 ? -9.611 -2.224 5.003 1.00 94.44 196 PHE A CA 1
ATOM 1515 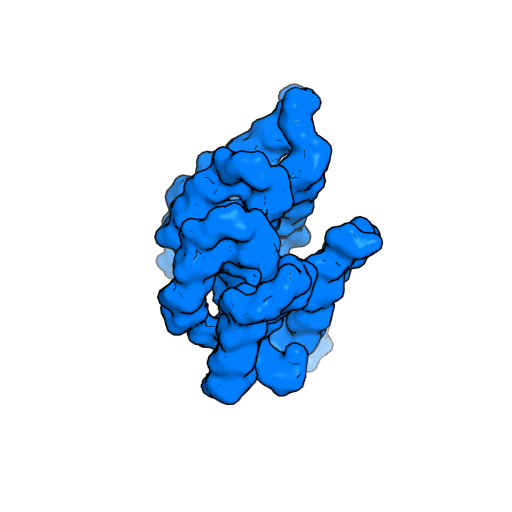C C . PHE A 1 196 ? -10.274 -2.950 6.169 1.00 94.44 196 PHE A C 1
ATOM 1517 O O . PHE A 1 196 ? -11.083 -3.862 5.991 1.00 94.44 196 PHE A O 1
ATOM 1524 N N . VAL A 1 197 ? -9.905 -2.534 7.375 1.00 93.19 197 VAL A N 1
ATOM 1525 C CA . VAL A 1 197 ? -10.415 -3.072 8.630 1.00 93.19 197 VAL A CA 1
ATOM 1526 C C . VAL A 1 197 ? -10.898 -1.913 9.499 1.00 93.19 197 VAL A C 1
ATOM 1528 O O . VAL A 1 197 ? -10.125 -0.979 9.729 1.00 93.19 197 VAL A O 1
ATOM 1531 N N . PRO A 1 198 ? -12.131 -1.966 10.036 1.00 92.94 198 PRO A N 1
ATOM 1532 C CA . PRO A 1 198 ? -12.630 -0.916 10.910 1.00 92.94 198 PRO A CA 1
ATOM 1533 C C . PRO A 1 198 ? -11.829 -0.879 12.210 1.00 92.94 198 PRO A C 1
ATOM 1535 O O . PRO A 1 198 ? -11.658 -1.905 12.871 1.00 92.94 198 PRO A O 1
ATOM 1538 N N . SER A 1 199 ? -11.382 0.310 12.605 1.00 89.81 199 SER A N 1
ATOM 1539 C CA . SER A 1 199 ? -10.762 0.554 13.908 1.00 89.81 199 SER A CA 1
ATOM 1540 C C . SER A 1 199 ? -11.822 1.072 14.885 1.00 89.81 199 SER A C 1
ATOM 1542 O O . SER A 1 199 ? -11.883 2.263 15.191 1.00 89.81 199 SER A O 1
ATOM 1544 N N . SER A 1 200 ? -12.711 0.190 15.339 1.00 89.81 200 SER A N 1
ATOM 1545 C CA . SER A 1 200 ? -13.762 0.542 16.297 1.00 89.81 200 SER A CA 1
ATOM 1546 C C . SER A 1 200 ? -13.837 -0.451 17.451 1.00 89.81 200 SER A C 1
ATOM 1548 O O . SER A 1 200 ? -13.551 -1.640 17.307 1.00 89.81 200 SER A O 1
ATOM 1550 N N . ILE A 1 201 ? -14.230 0.054 18.619 1.00 89.69 201 ILE A N 1
ATOM 1551 C CA . ILE A 1 201 ? -14.553 -0.766 19.785 1.00 89.69 201 ILE A CA 1
ATOM 1552 C C . ILE A 1 201 ? -16.057 -1.030 19.736 1.00 89.69 201 ILE A C 1
ATOM 1554 O O . ILE A 1 201 ? -16.854 -0.098 19.830 1.00 89.69 201 ILE A O 1
ATOM 1558 N N . ILE A 1 202 ? -16.442 -2.295 19.572 1.00 91.12 202 ILE A N 1
ATOM 1559 C CA . ILE A 1 202 ? -17.845 -2.719 19.536 1.00 91.12 202 ILE A CA 1
ATOM 1560 C C . ILE A 1 202 ? -18.160 -3.422 20.855 1.00 91.12 202 ILE A C 1
ATOM 1562 O O . ILE A 1 202 ? -17.580 -4.462 21.163 1.00 91.12 202 ILE A O 1
ATOM 1566 N N . LEU A 1 203 ? -19.072 -2.845 21.637 1.00 92.56 203 LEU A N 1
ATOM 1567 C CA . LEU A 1 203 ? -19.519 -3.413 22.907 1.00 92.56 203 LEU A CA 1
ATOM 1568 C C . LEU A 1 203 ? -20.823 -4.174 22.719 1.00 92.56 203 LEU A C 1
ATOM 1570 O O . LEU A 1 203 ? -21.783 -3.646 22.162 1.00 92.56 203 LEU A O 1
ATOM 1574 N N . VAL A 1 204 ? -20.860 -5.396 23.236 1.00 93.88 204 VAL A N 1
ATOM 1575 C CA . VAL A 1 204 ? -22.028 -6.272 23.180 1.00 93.88 204 VAL A CA 1
ATOM 1576 C C . VAL A 1 204 ? -22.161 -6.960 24.535 1.00 93.88 204 VAL A C 1
ATOM 1578 O O . VAL A 1 204 ? -21.171 -7.458 25.076 1.00 93.88 204 VAL A O 1
ATOM 1581 N N . ASN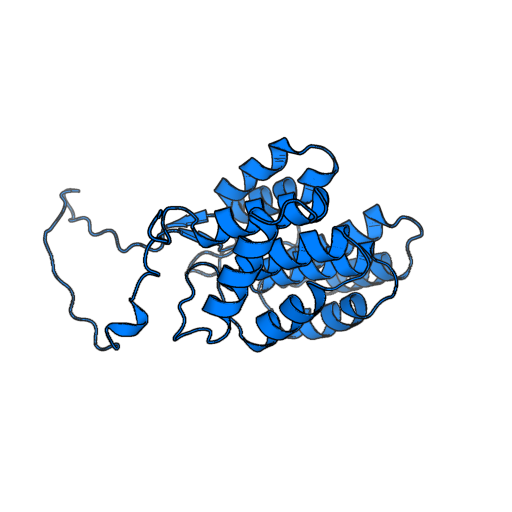 A 1 205 ? -23.360 -6.941 25.122 1.00 93.50 205 ASN A N 1
ATOM 1582 C CA . ASN A 1 205 ? -23.613 -7.644 26.381 1.00 93.50 205 ASN A CA 1
ATOM 1583 C C . ASN A 1 205 ? -23.792 -9.164 26.138 1.00 93.50 205 ASN A C 1
ATOM 1585 O O . ASN A 1 205 ? -23.848 -9.626 25.000 1.00 93.50 205 ASN A O 1
ATOM 1589 N N . GLN A 1 206 ? -23.914 -9.966 27.202 1.00 94.38 206 GLN A N 1
ATOM 1590 C CA . GLN A 1 206 ? -24.129 -11.421 27.068 1.00 94.38 206 GLN A CA 1
ATOM 1591 C C . GLN A 1 206 ? -25.417 -11.787 26.307 1.00 94.38 206 GLN A C 1
ATOM 1593 O O . GLN A 1 206 ? -25.486 -12.855 25.704 1.00 94.38 206 GLN A O 1
ATOM 1598 N N . ASN A 1 207 ? -26.412 -10.901 26.315 1.00 94.56 207 ASN A N 1
ATOM 1599 C CA . ASN A 1 207 ? -27.692 -11.080 25.632 1.00 94.56 207 ASN A CA 1
ATOM 1600 C C . ASN A 1 207 ? -27.672 -10.586 24.173 1.00 94.56 207 ASN A C 1
ATOM 1602 O O . ASN A 1 207 ? -28.701 -10.649 23.509 1.00 94.56 207 ASN A O 1
ATOM 1606 N N . LEU A 1 208 ? -26.524 -10.122 23.667 1.00 92.62 208 LEU A N 1
ATOM 1607 C CA . LEU A 1 208 ? -26.370 -9.477 22.359 1.00 92.62 208 LEU A CA 1
ATOM 1608 C C . LEU A 1 208 ? -27.069 -8.109 22.206 1.00 92.62 208 LEU A C 1
ATOM 1610 O O . LEU A 1 208 ? -27.209 -7.620 21.086 1.00 92.62 208 LEU A O 1
ATOM 1614 N N . ASP A 1 209 ? -27.446 -7.450 23.303 1.00 93.38 209 ASP A N 1
ATOM 1615 C CA . ASP A 1 209 ? -27.918 -6.062 23.282 1.00 93.38 209 ASP A CA 1
ATOM 1616 C C . ASP A 1 209 ? -26.747 -5.068 23.275 1.00 93.38 209 ASP A C 1
ATOM 1618 O O . ASP A 1 209 ? -25.631 -5.371 23.714 1.00 93.38 209 ASP A O 1
ATOM 1622 N N . MET A 1 210 ? -27.037 -3.844 22.824 1.00 93.88 210 MET A N 1
ATOM 1623 C CA . MET A 1 210 ? -26.098 -2.724 22.762 1.00 93.88 210 MET A CA 1
ATOM 1624 C C . MET A 1 210 ? -26.128 -1.906 24.070 1.00 93.88 210 MET A C 1
ATOM 1626 O O . MET A 1 210 ? -27.085 -1.162 24.298 1.00 93.88 210 MET A O 1
ATOM 1630 N N . PRO A 1 211 ? -25.102 -2.000 24.937 1.00 92.81 211 PRO A N 1
ATOM 1631 C CA . PRO A 1 211 ? -25.029 -1.193 26.150 1.00 92.81 211 PRO A CA 1
ATOM 1632 C C . PRO A 1 211 ? -24.542 0.235 25.851 1.00 92.81 211 PRO A C 1
ATOM 1634 O O . PRO A 1 211 ? -23.615 0.439 25.068 1.00 92.81 211 PRO A O 1
ATOM 1637 N N . SER A 1 212 ? -25.115 1.237 26.523 1.00 90.25 212 SER A N 1
ATOM 1638 C CA . SER A 1 212 ? -24.659 2.633 26.454 1.00 90.25 212 SER A CA 1
ATOM 1639 C C . SER A 1 212 ? -23.631 2.920 27.554 1.00 90.25 212 SER A C 1
ATOM 1641 O O . SER A 1 212 ? -24.003 3.187 28.698 1.00 90.25 212 SER A O 1
ATOM 1643 N N . ILE A 1 213 ? -22.341 2.838 27.221 1.00 91.88 213 ILE A N 1
ATOM 1644 C CA . ILE A 1 213 ? -21.223 3.064 28.152 1.00 91.88 213 ILE A CA 1
ATOM 1645 C C . ILE A 1 213 ? -20.301 4.142 27.573 1.00 91.88 213 ILE A C 1
ATOM 1647 O O . ILE A 1 213 ? -20.013 4.141 26.379 1.00 91.88 213 ILE A O 1
ATOM 1651 N N . THR A 1 214 ? -19.826 5.053 28.422 1.00 92.56 214 THR A N 1
ATOM 1652 C CA . THR A 1 214 ? -18.822 6.067 28.072 1.00 92.56 214 THR A CA 1
ATOM 1653 C C . THR A 1 214 ? -17.465 5.692 28.658 1.00 92.56 214 THR A C 1
ATOM 1655 O O . THR A 1 214 ? -17.386 5.340 29.835 1.00 92.56 214 THR A O 1
ATOM 1658 N N . PHE A 1 215 ? -16.401 5.811 27.865 1.00 88.75 215 PHE A N 1
ATOM 1659 C CA . PHE A 1 215 ? -15.024 5.608 28.318 1.00 88.75 215 PHE A CA 1
ATOM 1660 C C . PHE A 1 215 ? -14.334 6.945 28.583 1.00 88.75 215 PHE A C 1
ATOM 1662 O O . PHE A 1 215 ? -14.554 7.914 27.858 1.00 88.75 215 PHE A O 1
ATOM 1669 N N . SER A 1 216 ? -13.466 6.982 29.590 1.00 92.12 216 SER A N 1
ATOM 1670 C CA . SER A 1 216 ? -12.474 8.043 29.764 1.00 92.12 216 SER A CA 1
ATOM 1671 C C . SER A 1 216 ? -11.156 7.602 29.128 1.00 92.12 216 SER A C 1
ATOM 1673 O O . SER A 1 216 ? -10.710 6.479 29.360 1.00 92.12 216 SER A O 1
ATOM 1675 N N . CYS A 1 217 ? -10.537 8.473 28.334 1.00 91.44 217 CYS A N 1
ATOM 1676 C CA . CYS A 1 217 ? -9.197 8.264 27.792 1.00 91.44 217 CYS A CA 1
ATOM 1677 C C . CYS A 1 217 ? -8.256 9.316 28.382 1.00 91.44 217 CYS A C 1
ATOM 1679 O O . CYS A 1 217 ? -8.602 10.495 28.393 1.00 91.44 217 CYS A O 1
ATOM 1681 N N . ASP A 1 218 ? -7.080 8.889 28.841 1.00 94.00 218 ASP A N 1
ATOM 1682 C CA . ASP A 1 218 ? -6.071 9.777 29.438 1.00 94.00 218 ASP A CA 1
ATOM 1683 C C . ASP A 1 218 ? -5.211 10.505 28.387 1.00 94.00 218 ASP A C 1
ATOM 1685 O O . ASP A 1 218 ? -4.375 11.336 28.733 1.00 94.00 218 ASP A O 1
ATOM 1689 N N . ALA A 1 219 ? -5.381 10.183 27.102 1.00 90.75 219 ALA A N 1
ATOM 1690 C CA . ALA A 1 219 ? -4.624 10.789 26.015 1.00 90.75 219 ALA A CA 1
ATOM 1691 C C . ALA A 1 219 ? -5.204 12.148 25.589 1.00 90.75 219 ALA A C 1
ATOM 1693 O O . ALA A 1 219 ? -6.410 12.390 25.671 1.00 90.75 219 ALA A O 1
ATOM 1694 N N . ASP A 1 220 ? -4.342 13.019 25.063 1.00 89.38 220 ASP A N 1
ATOM 1695 C CA . ASP A 1 220 ? -4.738 14.346 24.593 1.00 89.38 220 ASP A CA 1
ATOM 1696 C C . ASP A 1 220 ? -5.802 14.275 23.487 1.00 89.38 220 ASP A C 1
ATOM 1698 O O . ASP A 1 220 ? -5.613 13.616 22.462 1.00 89.38 220 ASP A O 1
ATOM 1702 N N . LEU A 1 221 ? -6.874 15.067 23.629 1.00 86.38 221 LEU A N 1
ATOM 1703 C CA . LEU A 1 221 ? -8.002 15.128 22.682 1.00 86.38 221 LEU A CA 1
ATOM 1704 C C . LEU A 1 221 ? -7.552 15.348 21.228 1.00 86.38 221 LEU A C 1
ATOM 1706 O O . LEU A 1 221 ? -8.122 14.821 20.280 1.00 86.38 221 LEU A O 1
ATOM 1710 N N . SER A 1 222 ? -6.493 16.126 21.056 1.00 85.81 222 SER A N 1
ATOM 1711 C CA . SER A 1 222 ? -5.925 16.457 19.755 1.00 85.81 222 SER A CA 1
ATOM 1712 C C . SER A 1 222 ? -5.327 15.277 18.984 1.00 85.81 222 SER A C 1
ATOM 1714 O O . SER A 1 222 ? -5.117 15.402 17.787 1.00 85.81 222 SER A O 1
ATOM 1716 N N . LEU A 1 223 ? -5.028 14.148 19.635 1.00 85.56 223 LEU A N 1
ATOM 1717 C CA . LEU A 1 223 ? -4.629 12.932 18.919 1.00 85.56 223 LEU A CA 1
ATOM 1718 C C . LEU A 1 223 ? -5.818 12.308 18.180 1.00 85.56 223 LEU A C 1
ATOM 1720 O O . LEU A 1 223 ? -5.632 11.654 17.160 1.00 85.56 223 LEU A O 1
ATOM 1724 N N . PHE A 1 224 ? -7.034 12.570 18.659 1.00 84.19 224 PHE A N 1
ATOM 1725 C CA . PHE A 1 224 ? -8.290 12.076 18.100 1.00 84.19 224 PHE A CA 1
ATOM 1726 C C . PHE A 1 224 ? -8.939 13.056 17.117 1.00 84.19 224 PHE A C 1
ATOM 1728 O O . PHE A 1 224 ? -10.052 12.808 16.651 1.00 84.19 224 PHE A O 1
ATOM 1735 N N . SER A 1 225 ? -8.289 14.185 16.808 1.00 80.62 225 SER A N 1
ATOM 1736 C CA . SER A 1 225 ? -8.841 15.151 15.861 1.00 80.62 225 SER A CA 1
ATOM 1737 C C . SER A 1 225 ? -8.921 14.525 14.474 1.00 80.62 225 SER A C 1
ATOM 1739 O O . SER A 1 225 ? -7.893 14.218 13.876 1.00 80.62 225 SER A O 1
ATOM 1741 N N . CYS A 1 226 ? -10.129 14.368 13.944 1.00 75.38 226 CYS A N 1
ATOM 1742 C CA . CYS A 1 226 ? -10.288 14.001 12.545 1.00 75.38 226 CYS A CA 1
ATOM 1743 C C . CYS A 1 226 ? -9.954 15.206 11.653 1.00 75.38 226 CYS A C 1
ATOM 1745 O O . CYS A 1 226 ? -10.308 16.337 12.007 1.00 75.38 226 CYS A O 1
ATOM 1747 N N . PRO A 1 227 ? -9.303 14.988 10.500 1.00 72.12 227 PRO A N 1
ATOM 1748 C CA . PRO A 1 227 ? -9.083 16.050 9.533 1.00 72.12 227 PRO A CA 1
ATOM 1749 C C . PRO A 1 227 ? -10.431 16.628 9.093 1.00 72.12 227 PRO A C 1
ATOM 1751 O O . PRO A 1 227 ? -11.388 15.903 8.807 1.00 72.12 227 PRO A O 1
ATOM 1754 N N . ILE A 1 228 ? -10.508 17.956 9.088 1.00 70.06 228 ILE A N 1
ATOM 1755 C CA . ILE A 1 228 ? -11.724 18.688 8.743 1.00 70.06 228 ILE A CA 1
ATOM 1756 C C . ILE A 1 228 ? -12.008 18.448 7.258 1.00 70.06 228 ILE A C 1
ATOM 1758 O O . ILE A 1 228 ? -11.095 18.489 6.429 1.00 70.06 228 ILE A O 1
ATOM 1762 N N . ALA A 1 229 ? -13.271 18.176 6.925 1.00 65.38 229 ALA A N 1
ATOM 1763 C CA . ALA A 1 229 ? -13.691 18.077 5.535 1.00 65.38 229 ALA A CA 1
ATOM 1764 C C . ALA A 1 229 ? -13.323 19.377 4.807 1.00 65.38 229 ALA A C 1
ATOM 1766 O O . ALA A 1 229 ? -13.576 20.465 5.321 1.00 65.38 229 ALA A O 1
ATOM 1767 N N . LEU A 1 230 ? -12.718 19.263 3.623 1.00 58.78 230 LEU A N 1
ATOM 1768 C CA . LEU A 1 230 ? -12.442 20.428 2.787 1.00 58.78 230 LEU A CA 1
ATOM 1769 C C . LEU A 1 230 ? -13.767 21.149 2.522 1.00 58.78 230 LEU A C 1
ATOM 1771 O O . LEU A 1 230 ? -14.675 20.568 1.925 1.00 58.78 230 LEU A O 1
ATOM 1775 N N . GLU A 1 231 ? -13.880 22.391 2.987 1.00 48.56 231 GLU A N 1
ATOM 1776 C CA . GLU A 1 231 ? -15.020 23.239 2.664 1.00 48.56 231 GLU A CA 1
ATOM 1777 C C . GLU A 1 231 ? -15.043 23.426 1.145 1.00 48.56 231 GLU A C 1
ATOM 1779 O O . GLU A 1 231 ? -14.077 23.895 0.537 1.00 48.56 231 GLU A O 1
ATOM 1784 N N . THR A 1 232 ? -16.129 22.993 0.507 1.00 51.59 232 THR A N 1
ATOM 1785 C CA . THR A 1 232 ? -16.380 23.356 -0.885 1.00 51.59 232 THR A CA 1
ATOM 1786 C C . THR A 1 232 ? -16.659 24.860 -0.931 1.00 51.59 232 THR A C 1
ATOM 1788 O O . THR A 1 232 ? -17.440 25.317 -0.093 1.00 51.59 232 THR A O 1
ATOM 1791 N N . PRO A 1 233 ? -16.047 25.615 -1.860 1.00 46.97 233 PRO A N 1
ATOM 1792 C CA . PRO A 1 233 ? -16.297 27.048 -1.997 1.00 46.97 233 PRO A CA 1
ATOM 1793 C C . PRO A 1 233 ? -17.766 27.370 -2.293 1.00 46.97 233 PRO A C 1
ATOM 1795 O O . PRO A 1 233 ? -18.459 26.515 -2.896 1.00 46.97 233 PRO A O 1
#

Secondary structure (DSSP, 8-state):
-TTTTS--HHHHHHHHHHHHH-S-HHHHHHHHHHHHHHHTT-HHHHHHHHHHHHTSS-HHHHHHHHHHHHHHTTTT--HHHHHHHHHGGG-S-HHHHHHHHHHHHHHSTT--TTT-TTHHHHHHHHHHHHH-SSS-HHHHHHHHHHHHHHTGGGGTEEE-SB-TTS-B-HHHHHHHHHHTTTTT-GGGGGGGGGGEEE-------TTS----------S-GGGGPPPPPPPP-